Protein AF-A0A3R9DWF0-F1 (afdb_monomer_lite)

Foldseek 3Di:
DQWDKAWDDWDWAAAQFKIKIKTWTDTPNWIKMWIWMQGNDQVPTWTFMWTQDPVRDTHTDDTDRSVVPNVVADGGDRPDPRCVRCVVSSVVRVVSSNVSVVDDPPPDDDDPLVVVVVQVVQCVPQNNPGDDDQDVVNVVVVVVDAADWDWAQDPVSHIDTDRQAHCPFPCNVVSNPDDGPPPSDDPDPVRVVVVVVD

Secondary structure (DSSP, 8-state):
--PPPEEEEEEEEE-SSEEEEEEEEEETTEEEEEEEEEESSGGG-EEEEEEE-TTS-EEEEEE--GGGTGGGSPPP-TT--HHHHHHHHHHHHHHHHHHHHHS--------HHHHHHHHHHHHHHH-TT------HHHHHHHHHSSSPPEEEE-TTS-EEEESSS-TT-HHHHTTTSS---S--PPPPHHHHHHHTT-

Sequence (198 aa):
MNASMTERDEATGATTTSYHHTRVVEFAGRTLRARVERDYYLNQSFAVAEVLSDQMTWTSLAADASSNWWHDTPRPSADVHAATALGPLTERLLSRAAEILAAPPTTQTISPHVHGAISALLATTYGFDGEKCIDPDDVVWAYRHGGALHILEHPDGSVTFTKAHRDDCPFIATTGEHDCDNECVFPHPADVSQKAKQ

Organism: NCBI:txid2267691

pLDDT: mean 87.5, std 12.26, range [38.28, 98.5]

Structure (mmCIF, N/CA/C/O backbone):
data_AF-A0A3R9DWF0-F1
#
_entry.id   AF-A0A3R9DWF0-F1
#
loop_
_atom_site.group_PDB
_atom_site.id
_atom_site.type_symbol
_atom_site.label_atom_id
_atom_site.label_alt_id
_atom_site.label_comp_id
_atom_site.label_asym_id
_atom_site.label_entity_id
_atom_site.label_seq_id
_atom_site.pdbx_PDB_ins_code
_atom_site.Cartn_x
_atom_site.Cartn_y
_atom_site.Cartn_z
_atom_site.occupancy
_atom_site.B_iso_or_equiv
_atom_site.auth_seq_id
_atom_site.auth_comp_id
_atom_site.auth_asym_id
_atom_site.auth_atom_id
_atom_site.pdbx_PDB_model_num
ATOM 1 N N . MET A 1 1 ? -20.357 -0.107 -19.063 1.00 43.03 1 MET A N 1
ATOM 2 C CA . MET A 1 1 ? -19.373 -0.221 -20.159 1.00 43.03 1 MET A CA 1
ATOM 3 C C . MET A 1 1 ? -18.065 -0.625 -19.513 1.00 43.03 1 MET A C 1
ATOM 5 O O . MET A 1 1 ? -17.615 0.112 -18.647 1.00 43.03 1 MET A O 1
ATOM 9 N N . ASN A 1 2 ? -17.505 -1.789 -19.843 1.00 54.00 2 ASN A N 1
ATOM 10 C CA . ASN A 1 2 ? -16.165 -2.133 -19.366 1.00 54.00 2 ASN A CA 1
ATOM 11 C C . ASN A 1 2 ? -15.188 -1.222 -20.109 1.00 54.00 2 ASN A C 1
ATOM 13 O O . ASN A 1 2 ? -15.112 -1.289 -21.335 1.00 54.00 2 ASN A O 1
ATOM 17 N N . ALA A 1 3 ? -14.534 -0.309 -19.394 1.00 69.62 3 ALA A N 1
ATOM 18 C CA . ALA A 1 3 ? -13.526 0.547 -19.997 1.00 69.62 3 ALA A CA 1
ATOM 19 C C . ALA A 1 3 ? -12.345 -0.331 -20.434 1.00 69.62 3 ALA A C 1
ATOM 21 O O . ALA A 1 3 ? -11.835 -1.123 -19.646 1.00 69.62 3 ALA A O 1
ATOM 22 N N . SER A 1 4 ? -11.937 -0.225 -21.695 1.00 84.12 4 SER A N 1
ATOM 23 C CA . SER A 1 4 ? -10.715 -0.851 -22.196 1.00 84.12 4 SER A CA 1
ATOM 24 C C . SER A 1 4 ? -9.540 0.100 -21.991 1.00 84.12 4 SER A C 1
ATOM 26 O O . SER A 1 4 ? -9.677 1.302 -22.228 1.00 84.12 4 SER A O 1
ATOM 28 N N . MET A 1 5 ? -8.385 -0.428 -21.590 1.00 92.56 5 MET A N 1
ATOM 29 C CA . MET A 1 5 ? -7.148 0.351 -21.593 1.00 92.56 5 MET A CA 1
ATOM 30 C C . MET A 1 5 ? -6.714 0.648 -23.026 1.00 92.56 5 MET A C 1
ATOM 32 O O . MET A 1 5 ? -6.776 -0.227 -23.888 1.00 92.56 5 MET A O 1
ATOM 36 N N . THR A 1 6 ? -6.274 1.877 -23.274 1.00 94.56 6 THR A N 1
ATOM 37 C CA . THR A 1 6 ? -5.720 2.296 -24.568 1.00 94.56 6 THR A CA 1
ATOM 38 C C . THR A 1 6 ? -4.272 2.719 -24.376 1.00 94.56 6 THR A C 1
ATOM 40 O O . THR A 1 6 ? -4.013 3.625 -23.586 1.00 94.56 6 THR A O 1
ATOM 43 N N . GLU A 1 7 ? -3.337 2.082 -25.084 1.00 95.88 7 GLU A N 1
ATOM 44 C CA . GLU A 1 7 ? -1.914 2.434 -25.006 1.00 95.88 7 GLU A CA 1
ATOM 45 C C . GLU A 1 7 ? -1.679 3.871 -25.490 1.00 95.88 7 GLU A C 1
ATOM 47 O O . GLU A 1 7 ? -2.235 4.297 -26.507 1.00 95.88 7 GLU A O 1
ATOM 52 N N . ARG A 1 8 ? -0.853 4.618 -24.755 1.00 95.81 8 ARG A N 1
ATOM 53 C CA . ARG A 1 8 ? -0.444 5.985 -25.095 1.00 95.81 8 ARG A CA 1
ATOM 54 C C . ARG A 1 8 ? 1.045 6.095 -25.352 1.00 95.81 8 ARG A C 1
ATOM 56 O O . ARG A 1 8 ? 1.426 6.797 -26.285 1.00 95.81 8 ARG A O 1
ATOM 63 N N . ASP A 1 9 ? 1.851 5.431 -24.537 1.00 96.62 9 ASP A N 1
ATOM 64 C CA . ASP A 1 9 ? 3.304 5.462 -24.642 1.00 96.62 9 ASP A CA 1
ATOM 65 C C . ASP A 1 9 ? 3.915 4.206 -24.017 1.00 96.62 9 ASP A C 1
ATOM 67 O O . ASP A 1 9 ? 3.403 3.689 -23.026 1.00 96.62 9 ASP A O 1
ATOM 71 N N . GLU A 1 10 ? 5.033 3.756 -24.573 1.00 97.25 10 GLU A N 1
ATOM 72 C CA . GLU A 1 10 ? 5.801 2.622 -24.070 1.00 97.25 10 GLU A CA 1
ATOM 73 C C . GLU A 1 10 ? 7.288 2.962 -24.154 1.00 97.25 10 GLU A C 1
ATOM 75 O O . GLU A 1 10 ? 7.803 3.355 -25.203 1.00 97.25 10 GLU A O 1
ATOM 80 N N . ALA A 1 11 ? 7.992 2.794 -23.038 1.00 97.50 11 ALA A N 1
ATOM 81 C CA . ALA A 1 11 ? 9.412 3.073 -22.938 1.00 97.50 11 ALA A CA 1
ATOM 82 C C . ALA A 1 11 ? 10.149 1.910 -22.276 1.00 97.50 11 ALA A C 1
ATOM 84 O O . ALA A 1 11 ? 9.757 1.396 -21.226 1.00 97.50 11 ALA A O 1
ATOM 85 N N . THR A 1 12 ? 11.272 1.532 -22.876 1.00 97.44 12 THR A N 1
ATOM 86 C CA . THR A 1 12 ? 12.172 0.503 -22.355 1.00 97.44 12 THR A CA 1
ATOM 87 C C . THR A 1 12 ? 13.605 0.989 -22.365 1.00 97.44 12 THR A C 1
ATOM 89 O O . THR A 1 12 ? 14.015 1.696 -23.286 1.00 97.44 12 THR A O 1
ATOM 92 N N . GLY A 1 13 ? 14.403 0.503 -21.423 1.00 95.94 13 GLY A N 1
ATOM 93 C CA . GLY A 1 13 ? 15.847 0.677 -21.453 1.00 95.94 13 GLY A CA 1
ATOM 94 C C . GLY A 1 13 ? 16.547 -0.458 -20.732 1.00 95.94 13 GLY A C 1
ATOM 95 O O . GLY A 1 13 ? 16.010 -1.018 -19.780 1.00 95.94 13 GLY A O 1
ATOM 96 N N . ALA A 1 14 ? 17.748 -0.794 -21.189 1.00 97.19 14 ALA A N 1
ATOM 97 C CA . ALA A 1 14 ? 18.596 -1.798 -20.570 1.00 97.19 14 ALA A CA 1
ATOM 98 C C . ALA A 1 14 ? 20.039 -1.298 -20.511 1.00 97.19 14 ALA A C 1
ATOM 100 O O . ALA A 1 14 ? 20.548 -0.667 -21.437 1.00 97.19 14 ALA A O 1
ATOM 101 N N . THR A 1 15 ? 20.688 -1.584 -19.395 1.00 95.69 15 THR A N 1
ATOM 102 C CA . THR A 1 15 ? 22.101 -1.343 -19.132 1.00 95.69 15 THR A CA 1
ATOM 103 C C . THR A 1 15 ? 22.717 -2.626 -18.580 1.00 95.69 15 THR A C 1
ATOM 105 O O . THR A 1 15 ? 22.049 -3.645 -18.396 1.00 95.69 15 THR A O 1
ATOM 108 N N . THR A 1 16 ? 24.013 -2.602 -18.289 1.00 95.44 16 THR A N 1
ATOM 109 C CA . THR A 1 16 ? 24.683 -3.731 -17.636 1.00 95.44 16 THR A CA 1
ATOM 110 C C . THR A 1 16 ? 24.253 -3.930 -16.181 1.00 95.44 16 THR A C 1
ATOM 112 O O . THR A 1 16 ? 24.487 -5.005 -15.636 1.00 95.44 16 THR A O 1
ATOM 115 N N . THR A 1 17 ? 23.635 -2.929 -15.546 1.00 96.38 17 THR A N 1
ATOM 116 C CA . THR A 1 17 ? 23.287 -2.955 -14.115 1.00 96.38 17 THR A CA 1
ATOM 117 C C . THR A 1 17 ? 21.791 -2.911 -13.848 1.00 96.38 17 THR A C 1
ATOM 119 O O . THR A 1 17 ? 21.363 -3.392 -12.805 1.00 96.38 17 THR A O 1
ATOM 122 N N . SER A 1 18 ? 20.989 -2.412 -14.785 1.00 97.25 18 SER A N 1
ATOM 123 C CA . SER A 1 18 ? 19.536 -2.351 -14.643 1.00 97.25 18 SER A CA 1
ATOM 124 C C . SER A 1 18 ? 18.814 -2.405 -15.982 1.00 97.25 18 SER A C 1
ATOM 126 O O . SER A 1 18 ? 19.396 -2.147 -17.034 1.00 97.25 18 SER A O 1
ATOM 128 N N . TYR A 1 19 ? 17.525 -2.716 -15.950 1.00 98.44 19 TYR A N 1
ATOM 129 C CA . TYR A 1 19 ? 16.630 -2.501 -17.077 1.00 98.44 19 TYR A CA 1
ATOM 130 C C . TYR A 1 19 ? 15.240 -2.117 -16.581 1.00 98.44 19 TYR A C 1
ATOM 132 O O . TYR A 1 19 ? 14.829 -2.495 -15.483 1.00 98.44 19 TYR A O 1
ATOM 140 N N . HIS A 1 20 ? 14.520 -1.347 -17.387 1.00 98.25 20 HIS A N 1
ATOM 141 C CA . HIS A 1 20 ? 13.209 -0.833 -17.033 1.00 98.25 20 HIS A CA 1
ATOM 142 C C . HIS A 1 20 ? 12.219 -0.979 -18.178 1.00 98.25 20 HIS A C 1
ATOM 144 O O . HIS A 1 20 ? 12.579 -1.001 -19.358 1.00 98.25 20 HIS A O 1
ATOM 150 N N . HIS A 1 21 ? 10.953 -1.036 -17.796 1.00 98.50 21 HIS A N 1
ATOM 151 C CA . HIS A 1 21 ? 9.819 -1.027 -18.696 1.00 98.50 21 HIS A CA 1
ATOM 152 C C . HIS A 1 21 ? 8.747 -0.115 -18.108 1.00 98.50 21 HIS A C 1
ATOM 154 O O . HIS A 1 21 ? 8.352 -0.259 -16.948 1.00 98.50 21 HIS A O 1
ATOM 160 N N . THR A 1 22 ? 8.319 0.855 -18.905 1.00 98.44 22 THR A N 1
ATOM 161 C CA . THR A 1 22 ? 7.267 1.804 -18.565 1.00 98.44 22 THR A CA 1
ATOM 162 C C . THR A 1 22 ? 6.189 1.742 -19.629 1.00 98.44 22 THR A C 1
ATOM 164 O O . THR A 1 22 ? 6.496 1.855 -20.810 1.00 98.44 22 THR A O 1
ATOM 167 N N . ARG A 1 23 ? 4.934 1.612 -19.204 1.00 98.19 23 ARG A N 1
ATOM 168 C CA . ARG A 1 23 ? 3.764 1.734 -20.078 1.00 98.19 23 ARG A CA 1
ATOM 169 C C . ARG A 1 23 ? 2.840 2.804 -19.548 1.00 98.19 23 ARG A C 1
ATOM 171 O O . ARG A 1 23 ? 2.586 2.855 -18.343 1.00 98.19 23 ARG A O 1
ATOM 178 N N . VAL A 1 24 ? 2.344 3.644 -20.444 1.00 98.00 24 VAL A N 1
ATOM 179 C CA . VAL A 1 24 ? 1.360 4.684 -20.166 1.00 98.00 24 VAL A CA 1
ATOM 180 C C . VAL A 1 24 ? 0.106 4.343 -20.945 1.00 98.00 24 VAL A C 1
ATOM 182 O O . VAL A 1 24 ? 0.133 4.220 -22.168 1.00 98.00 24 VAL A O 1
ATOM 185 N N . VAL A 1 25 ? -1.009 4.222 -20.237 1.00 97.50 25 VAL A N 1
ATOM 186 C CA . VAL A 1 25 ? -2.303 3.882 -20.826 1.00 97.50 25 VAL A CA 1
ATOM 187 C C . VAL A 1 25 ? -3.361 4.869 -20.367 1.00 97.50 25 VAL A C 1
ATOM 189 O O . VAL A 1 25 ? -3.266 5.461 -19.295 1.00 97.50 25 VAL A O 1
ATOM 192 N N . GLU A 1 26 ? -4.409 5.023 -21.158 1.00 96.44 26 GLU A N 1
ATOM 193 C CA . GLU A 1 26 ? -5.637 5.657 -20.702 1.00 96.44 26 GLU A CA 1
ATOM 194 C C . GLU A 1 26 ? -6.670 4.616 -20.293 1.00 96.44 26 GLU A C 1
ATOM 196 O O . GLU A 1 26 ? -6.894 3.628 -20.995 1.00 96.44 26 GLU A O 1
ATOM 201 N N . PHE A 1 27 ? -7.337 4.877 -19.173 1.00 93.69 27 PHE A N 1
ATOM 202 C CA . PHE A 1 27 ? -8.414 4.058 -18.639 1.00 93.69 27 PHE A CA 1
ATOM 203 C C . PHE A 1 27 ? -9.495 4.950 -18.025 1.00 93.69 27 PHE A C 1
ATOM 205 O O . PHE A 1 27 ? -9.217 5.754 -17.139 1.00 93.69 27 PHE A O 1
ATOM 212 N N . ALA A 1 28 ? -10.739 4.814 -18.496 1.00 89.38 28 ALA A N 1
ATOM 213 C CA . ALA A 1 28 ? -11.898 5.559 -17.985 1.00 89.38 28 ALA A CA 1
ATOM 214 C C . ALA A 1 28 ? -11.679 7.091 -17.883 1.00 89.38 28 ALA A C 1
ATOM 216 O O . ALA A 1 28 ? -12.129 7.732 -16.935 1.00 89.38 28 ALA A O 1
ATOM 217 N N . GLY A 1 29 ? -10.969 7.677 -18.857 1.00 89.62 29 GLY A N 1
ATOM 218 C CA . GLY A 1 29 ? -10.647 9.110 -18.890 1.00 89.62 29 GLY A CA 1
ATOM 219 C C . GLY A 1 29 ? -9.503 9.541 -17.964 1.00 89.62 29 GLY A C 1
ATOM 220 O O . GLY A 1 29 ? -9.257 10.735 -17.838 1.00 89.62 29 GLY A O 1
ATOM 221 N N . ARG A 1 30 ? -8.805 8.595 -17.323 1.00 92.31 30 ARG A N 1
ATOM 222 C CA . ARG A 1 30 ? -7.619 8.834 -16.490 1.00 92.31 30 ARG A CA 1
ATOM 223 C C . ARG A 1 30 ? -6.375 8.278 -17.171 1.00 92.31 30 ARG A C 1
ATOM 225 O O . ARG A 1 30 ? -6.442 7.244 -17.835 1.00 92.31 30 ARG A O 1
ATOM 232 N N . THR A 1 31 ? -5.238 8.928 -16.952 1.00 96.56 31 THR A N 1
ATOM 233 C CA . THR A 1 31 ? -3.940 8.438 -17.425 1.00 96.56 31 THR A CA 1
ATOM 234 C C . THR A 1 31 ? -3.284 7.608 -16.333 1.00 96.56 31 THR A C 1
ATOM 236 O O . THR A 1 31 ? -3.064 8.087 -15.222 1.00 96.56 31 THR A O 1
ATOM 239 N N . LEU A 1 32 ? -2.968 6.364 -16.663 1.00 96.69 32 LEU A N 1
ATOM 240 C CA . LEU A 1 32 ? -2.225 5.432 -15.831 1.00 96.69 32 LEU A CA 1
ATOM 241 C C . LEU A 1 32 ? -0.812 5.269 -16.373 1.00 96.69 32 LEU A C 1
ATOM 243 O O . LEU A 1 32 ? -0.596 5.292 -17.583 1.00 96.69 32 LEU A O 1
ATOM 247 N N . ARG A 1 33 ? 0.143 5.033 -15.479 1.00 98.25 33 ARG A N 1
ATOM 248 C CA . ARG A 1 33 ? 1.499 4.636 -15.837 1.00 98.25 33 ARG A CA 1
ATOM 249 C C . ARG A 1 33 ? 1.957 3.504 -14.940 1.00 98.25 33 ARG A C 1
ATOM 251 O O . ARG A 1 33 ? 1.976 3.664 -13.727 1.00 98.25 33 ARG A O 1
ATOM 258 N N . ALA A 1 34 ? 2.391 2.397 -15.524 1.00 98.19 34 ALA A N 1
ATOM 259 C CA . ALA A 1 34 ? 3.138 1.378 -14.804 1.00 98.19 34 ALA A CA 1
ATOM 260 C C . ALA A 1 34 ? 4.627 1.552 -15.087 1.00 98.19 34 ALA A C 1
ATOM 262 O O . ALA A 1 34 ? 5.030 1.652 -16.243 1.00 98.19 34 ALA A O 1
ATOM 263 N N . ARG A 1 35 ? 5.436 1.587 -14.029 1.00 98.25 35 ARG A N 1
ATOM 264 C CA . ARG A 1 35 ? 6.894 1.640 -14.080 1.00 98.25 35 ARG A CA 1
ATOM 265 C C . ARG A 1 35 ? 7.459 0.448 -13.337 1.00 98.25 35 ARG A C 1
ATOM 267 O O . ARG A 1 35 ? 7.160 0.237 -12.162 1.00 98.25 35 ARG A O 1
ATOM 274 N N . VAL A 1 36 ? 8.326 -0.281 -14.014 1.00 98.38 36 VAL A N 1
ATOM 275 C CA . VAL A 1 36 ? 9.061 -1.390 -13.426 1.00 98.38 36 VAL A CA 1
ATOM 276 C C . VAL A 1 36 ? 10.532 -1.184 -13.723 1.00 98.38 36 VAL A C 1
ATOM 278 O O . VAL A 1 36 ? 10.907 -1.019 -14.883 1.00 98.38 36 VAL A O 1
ATOM 281 N N . GLU A 1 37 ? 11.355 -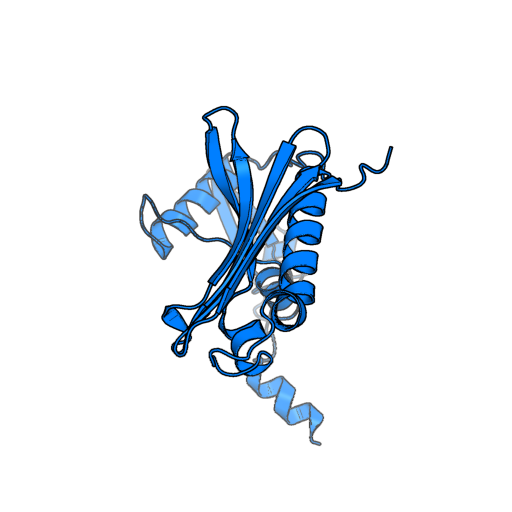1.209 -12.684 1.00 98.31 37 GLU A N 1
ATOM 282 C CA . GLU A 1 37 ? 12.807 -1.166 -12.792 1.00 98.31 37 GLU A CA 1
ATOM 283 C C . GLU A 1 37 ? 13.406 -2.353 -12.058 1.00 98.31 37 GLU A C 1
ATOM 285 O O . GLU A 1 37 ? 13.208 -2.529 -10.854 1.00 98.31 37 GLU A O 1
ATOM 290 N N . ARG A 1 38 ? 14.158 -3.159 -12.803 1.00 97.88 38 ARG A N 1
ATOM 291 C CA . ARG A 1 38 ? 14.955 -4.256 -12.282 1.00 97.88 38 ARG A CA 1
ATOM 292 C C . ARG A 1 38 ? 16.407 -3.806 -12.247 1.00 97.88 38 ARG A C 1
ATOM 294 O O . ARG A 1 38 ? 17.093 -3.826 -13.266 1.00 97.88 38 ARG A O 1
ATOM 301 N N . ASP A 1 39 ? 16.890 -3.499 -11.053 1.00 97.94 39 ASP A N 1
ATOM 302 C CA . ASP A 1 39 ? 18.297 -3.204 -10.779 1.00 97.94 39 ASP A CA 1
ATOM 303 C C . ASP A 1 39 ? 19.041 -4.431 -10.231 1.00 97.94 39 ASP A C 1
ATOM 305 O O . ASP A 1 39 ? 18.424 -5.362 -9.704 1.00 97.94 39 ASP A O 1
ATOM 309 N N . TYR A 1 40 ? 20.373 -4.466 -10.359 1.00 95.50 40 TYR A N 1
ATOM 310 C CA . TYR A 1 40 ? 21.260 -5.466 -9.755 1.00 95.50 40 TYR A CA 1
ATOM 311 C C . TYR A 1 40 ? 20.990 -5.707 -8.266 1.00 95.50 40 TYR A C 1
ATOM 313 O O . TYR A 1 40 ? 21.186 -6.826 -7.794 1.00 95.50 40 TYR A O 1
ATOM 321 N N . TYR A 1 41 ? 20.514 -4.701 -7.537 1.00 94.94 41 TYR A N 1
ATOM 322 C CA . TYR A 1 41 ? 20.153 -4.820 -6.135 1.00 94.94 41 TYR A CA 1
ATOM 323 C C . TYR A 1 41 ? 18.638 -4.796 -5.930 1.00 94.94 41 TYR A C 1
ATOM 325 O O . TYR A 1 41 ? 17.909 -3.966 -6.477 1.00 94.94 41 TYR A O 1
ATOM 333 N N . LEU A 1 42 ? 18.162 -5.704 -5.075 1.00 90.50 42 LEU A N 1
ATOM 334 C CA . LEU A 1 42 ? 16.742 -5.842 -4.748 1.00 90.50 42 LEU A CA 1
ATOM 335 C C . LEU A 1 42 ? 16.136 -4.530 -4.225 1.00 90.50 42 LEU A C 1
ATOM 337 O O . LEU A 1 42 ? 15.033 -4.166 -4.614 1.00 90.50 42 LEU A O 1
ATOM 341 N N . ASN A 1 43 ? 16.872 -3.810 -3.375 1.00 92.25 43 ASN A N 1
ATOM 342 C CA . ASN A 1 43 ? 16.432 -2.559 -2.750 1.00 92.25 43 ASN A CA 1
ATOM 343 C C . ASN A 1 43 ? 16.448 -1.342 -3.693 1.00 92.25 43 ASN A C 1
ATOM 345 O O . ASN A 1 43 ? 15.950 -0.289 -3.311 1.00 92.25 43 ASN A O 1
ATOM 349 N N . GLN A 1 44 ? 17.029 -1.472 -4.887 1.00 95.69 44 GLN A N 1
ATOM 350 C CA . GLN A 1 44 ? 17.002 -0.450 -5.940 1.00 95.69 44 GLN A CA 1
ATOM 351 C C . GLN A 1 44 ? 15.953 -0.765 -7.012 1.00 95.69 44 GLN A C 1
ATOM 353 O O . GLN A 1 44 ? 15.642 0.076 -7.847 1.00 95.69 44 GLN A O 1
ATOM 358 N N . SER A 1 45 ? 15.384 -1.971 -6.974 1.00 95.94 45 SER A N 1
ATOM 359 C CA . SER A 1 45 ? 14.318 -2.379 -7.880 1.00 95.94 45 SER A CA 1
ATOM 360 C C . SER A 1 45 ? 12.965 -1.923 -7.349 1.00 95.94 45 SER A C 1
ATOM 362 O O . SER A 1 45 ? 12.741 -1.937 -6.137 1.00 95.94 45 SER A O 1
ATOM 364 N N . PHE A 1 46 ? 12.042 -1.580 -8.242 1.00 97.56 46 PHE A N 1
ATOM 365 C CA . PHE A 1 46 ? 10.671 -1.225 -7.878 1.00 97.56 46 PHE A CA 1
ATOM 366 C C . PHE A 1 46 ? 9.689 -1.598 -8.989 1.00 97.56 46 PHE A C 1
ATOM 368 O O . PHE A 1 46 ? 10.049 -1.684 -10.163 1.00 97.56 46 PHE A O 1
ATOM 375 N N . ALA A 1 47 ? 8.431 -1.796 -8.612 1.00 96.81 47 ALA A N 1
ATOM 376 C CA . ALA A 1 47 ? 7.337 -2.063 -9.531 1.00 96.81 47 ALA A CA 1
ATOM 377 C C . ALA A 1 47 ? 6.088 -1.341 -9.017 1.00 96.81 47 ALA A C 1
ATOM 379 O O . ALA A 1 47 ? 5.590 -1.655 -7.937 1.00 96.81 47 ALA A O 1
ATOM 380 N N . VAL A 1 48 ? 5.620 -0.338 -9.759 1.00 97.00 48 VAL A N 1
ATOM 381 C CA . VAL A 1 48 ? 4.532 0.551 -9.334 1.00 97.00 48 VAL A CA 1
ATOM 382 C C . VAL A 1 48 ? 3.620 0.896 -10.508 1.00 97.00 48 VAL A C 1
ATOM 384 O O . VAL A 1 48 ? 4.094 1.125 -11.619 1.00 97.00 48 VAL A O 1
ATOM 387 N N . ALA A 1 49 ? 2.314 0.945 -10.268 1.00 96.44 49 ALA A N 1
ATOM 388 C CA . ALA A 1 49 ? 1.345 1.612 -11.122 1.00 96.44 49 ALA A CA 1
ATOM 389 C C . ALA A 1 49 ? 0.838 2.880 -10.443 1.00 96.44 49 ALA A C 1
ATOM 391 O O . ALA A 1 49 ? 0.474 2.884 -9.268 1.00 96.44 49 ALA A O 1
ATOM 392 N N . GLU A 1 50 ? 0.791 3.950 -11.219 1.00 96.69 50 GLU A N 1
ATOM 393 C CA . GLU A 1 50 ? 0.460 5.295 -10.785 1.00 96.69 50 GLU A CA 1
ATOM 394 C C . GLU A 1 50 ? -0.662 5.858 -11.658 1.00 96.69 50 GLU A C 1
ATOM 396 O O . GLU A 1 50 ? -0.782 5.516 -12.836 1.00 96.69 50 GLU A O 1
ATOM 401 N N . VAL A 1 51 ? -1.455 6.766 -11.098 1.00 95.12 51 VAL A N 1
ATOM 402 C CA . VAL A 1 51 ? -2.426 7.579 -11.836 1.00 95.12 51 VAL A CA 1
ATOM 403 C C . VAL A 1 51 ? -1.970 9.027 -11.871 1.00 95.12 51 VAL A C 1
ATOM 405 O O . VAL A 1 51 ? -1.436 9.537 -10.887 1.00 95.12 51 VAL A O 1
ATOM 408 N N . LEU A 1 52 ? -2.172 9.689 -13.006 1.00 94.75 52 LEU A N 1
ATOM 409 C CA . LEU A 1 52 ? -1.971 11.125 -13.119 1.00 94.75 52 LEU A CA 1
ATOM 410 C C . LEU A 1 52 ? -3.159 11.845 -12.472 1.00 94.75 52 LEU A C 1
ATOM 412 O O . LEU A 1 52 ? -4.299 11.681 -12.907 1.00 94.75 52 LEU A O 1
ATOM 416 N N . SER A 1 53 ? -2.885 12.611 -11.423 1.00 86.12 53 SER A N 1
ATOM 417 C CA . SER A 1 53 ? -3.869 13.436 -10.726 1.00 86.12 53 SER A CA 1
ATOM 418 C C . SER A 1 53 ? -4.240 14.686 -11.532 1.00 86.12 53 SER A C 1
ATOM 420 O O . SER A 1 53 ? -3.513 15.104 -12.439 1.00 86.12 53 SER A O 1
ATOM 422 N N . ASP A 1 54 ? -5.327 15.353 -11.138 1.00 82.62 54 ASP A N 1
ATOM 423 C CA . ASP A 1 54 ? -5.729 16.647 -11.709 1.00 82.62 54 ASP A CA 1
ATOM 424 C C . ASP A 1 54 ? -4.677 17.747 -11.465 1.00 82.62 54 ASP A C 1
ATOM 426 O O . ASP A 1 54 ? -4.624 18.746 -12.181 1.00 82.62 54 ASP A O 1
ATOM 430 N N . GLN A 1 55 ? -3.805 17.558 -10.469 1.00 87.12 55 GLN A N 1
ATOM 431 C CA . GLN A 1 55 ? -2.673 18.435 -10.171 1.00 87.12 55 GLN A CA 1
ATOM 432 C C . GLN A 1 55 ? -1.426 18.101 -11.006 1.00 87.12 55 GLN A C 1
ATOM 434 O O . GLN A 1 55 ? -0.358 18.654 -10.746 1.00 87.12 55 GLN A O 1
ATOM 439 N N . MET A 1 56 ? -1.540 17.215 -12.003 1.00 90.19 56 MET A N 1
ATOM 440 C CA . MET A 1 56 ? -0.435 16.755 -12.852 1.00 90.19 56 MET A CA 1
ATOM 441 C C . MET A 1 56 ? 0.689 16.068 -12.063 1.00 90.19 56 MET A C 1
ATOM 443 O O . MET A 1 56 ? 1.863 16.139 -12.431 1.00 90.19 56 MET A O 1
ATOM 447 N N . THR A 1 57 ? 0.334 15.380 -10.976 1.00 89.81 57 THR A N 1
ATOM 448 C CA . THR A 1 57 ? 1.261 14.570 -10.178 1.00 89.81 57 THR A CA 1
ATOM 449 C C . THR A 1 57 ? 0.934 13.091 -10.320 1.00 89.81 57 THR A C 1
ATOM 451 O O . THR A 1 57 ? -0.228 12.702 -10.395 1.00 89.81 57 THR A O 1
ATOM 454 N N . TRP A 1 58 ? 1.963 12.250 -10.368 1.00 90.19 58 TRP A N 1
ATOM 455 C CA . TRP A 1 58 ? 1.779 10.801 -10.362 1.00 90.19 58 TRP A CA 1
ATOM 456 C C . TRP A 1 58 ? 1.545 10.331 -8.929 1.00 90.19 58 TRP A C 1
ATOM 458 O O . TRP A 1 58 ? 2.357 10.600 -8.045 1.00 90.19 58 TRP A O 1
ATOM 468 N N . THR A 1 59 ? 0.422 9.661 -8.694 1.00 89.75 59 THR A N 1
ATOM 469 C CA . THR A 1 59 ? 0.057 9.091 -7.394 1.00 89.75 59 THR A CA 1
ATOM 470 C C . THR A 1 59 ? 0.060 7.575 -7.495 1.00 89.75 59 THR A C 1
ATOM 472 O O . THR A 1 59 ? -0.602 7.019 -8.371 1.00 89.75 59 THR A O 1
ATOM 475 N N . SER A 1 60 ? 0.795 6.908 -6.604 1.00 89.62 60 SER A N 1
ATOM 476 C CA . SER A 1 60 ? 0.837 5.444 -6.535 1.00 89.62 60 SER A CA 1
ATOM 477 C C . SER A 1 60 ? -0.557 4.873 -6.263 1.00 89.62 60 SER A C 1
ATOM 479 O O . SER A 1 60 ? -1.244 5.321 -5.347 1.00 89.62 60 SER A O 1
ATOM 481 N N . LEU A 1 61 ? -0.975 3.897 -7.068 1.00 89.12 61 LEU A N 1
ATOM 482 C CA . LEU A 1 61 ? -2.225 3.151 -6.892 1.00 89.12 61 LEU A CA 1
ATOM 483 C C . LEU A 1 61 ? -1.983 1.702 -6.484 1.00 89.12 61 LEU A C 1
ATOM 485 O O . LEU A 1 61 ? -2.743 1.145 -5.699 1.00 89.12 61 LEU A O 1
ATOM 489 N N . ALA A 1 62 ? -0.954 1.078 -7.048 1.00 91.44 62 ALA A N 1
ATOM 490 C CA . ALA A 1 62 ? -0.608 -0.307 -6.778 1.00 91.44 62 ALA A CA 1
ATOM 491 C C . ALA A 1 62 ? 0.904 -0.485 -6.891 1.00 91.44 62 ALA A C 1
ATOM 493 O O . ALA A 1 62 ? 1.548 0.157 -7.718 1.00 91.44 62 ALA A O 1
ATOM 494 N N . ALA A 1 63 ? 1.466 -1.379 -6.088 1.00 91.38 63 ALA A N 1
ATOM 495 C CA . ALA A 1 63 ? 2.871 -1.744 -6.159 1.00 91.38 63 ALA A CA 1
ATOM 496 C C . ALA A 1 63 ? 3.031 -3.235 -5.866 1.00 91.38 63 ALA A C 1
ATOM 498 O O . ALA A 1 63 ? 2.301 -3.781 -5.042 1.00 91.38 63 ALA A O 1
ATOM 499 N N . ASP A 1 64 ? 4.009 -3.857 -6.519 1.00 90.25 64 ASP A N 1
ATOM 500 C CA . ASP A 1 64 ? 4.449 -5.219 -6.219 1.00 90.25 64 ASP A CA 1
ATOM 501 C C . ASP A 1 64 ? 5.810 -5.126 -5.523 1.00 90.25 64 ASP A C 1
ATOM 503 O O . ASP A 1 64 ? 6.763 -4.552 -6.064 1.00 90.25 64 ASP A O 1
ATOM 507 N N . ALA A 1 65 ? 5.920 -5.712 -4.329 1.00 90.81 65 ALA A N 1
ATOM 508 C CA . ALA A 1 65 ? 7.185 -5.763 -3.609 1.00 90.81 65 ALA A CA 1
ATOM 509 C C . ALA A 1 65 ? 8.257 -6.461 -4.460 1.00 90.81 65 ALA A C 1
ATOM 511 O O . ALA A 1 65 ? 8.021 -7.535 -5.016 1.00 90.81 65 ALA A O 1
ATOM 512 N N . SER A 1 66 ? 9.457 -5.880 -4.531 1.00 91.06 66 SER A N 1
ATOM 513 C CA . SER A 1 66 ? 10.549 -6.392 -5.373 1.00 91.06 66 SER A CA 1
ATOM 514 C C . SER A 1 66 ? 10.904 -7.849 -5.064 1.00 91.06 66 SER A C 1
ATOM 516 O O . SER A 1 66 ? 11.224 -8.612 -5.972 1.00 91.06 66 SER A O 1
ATOM 518 N N . SER A 1 67 ? 10.766 -8.284 -3.807 1.00 88.25 67 SER A N 1
ATOM 519 C CA . SER A 1 67 ? 10.967 -9.681 -3.392 1.00 88.25 67 SER A CA 1
ATOM 520 C C . SER A 1 67 ? 10.089 -10.686 -4.140 1.00 88.25 67 SER A C 1
ATOM 522 O O . SER A 1 67 ? 10.487 -11.840 -4.272 1.00 88.25 67 SER A O 1
ATOM 524 N N . ASN A 1 68 ? 8.928 -10.257 -4.641 1.00 90.06 68 ASN A N 1
ATOM 525 C CA . ASN A 1 68 ? 7.927 -11.136 -5.244 1.00 90.06 68 ASN A CA 1
ATOM 526 C C . ASN A 1 68 ? 8.222 -11.469 -6.711 1.00 90.06 68 ASN A C 1
ATOM 528 O O . ASN A 1 68 ? 7.592 -12.363 -7.261 1.00 90.06 68 ASN A O 1
ATOM 532 N N . TRP A 1 69 ? 9.128 -10.739 -7.369 1.00 94.38 69 TRP A N 1
ATOM 533 C CA . TRP A 1 69 ? 9.363 -10.889 -8.812 1.00 94.38 69 TRP A CA 1
ATOM 534 C C . TRP A 1 69 ? 10.835 -10.772 -9.224 1.00 94.38 69 TRP A C 1
ATOM 536 O O . TRP A 1 69 ? 11.215 -11.211 -10.309 1.00 94.38 69 TRP A O 1
ATOM 546 N N . TRP A 1 70 ? 11.701 -10.206 -8.382 1.00 95.19 70 TRP A N 1
ATOM 547 C CA . TRP A 1 70 ? 13.098 -9.948 -8.736 1.00 95.19 70 TRP A CA 1
ATOM 548 C C . TRP A 1 70 ? 13.888 -11.225 -9.058 1.00 95.19 70 TRP A C 1
ATOM 550 O O . TRP A 1 70 ? 14.742 -11.213 -9.944 1.00 95.19 70 TRP A O 1
ATOM 560 N N . HIS A 1 71 ? 13.588 -12.336 -8.376 1.00 93.19 71 HIS A N 1
ATOM 561 C CA . HIS A 1 71 ? 14.227 -13.637 -8.618 1.00 93.19 71 HIS A CA 1
ATOM 562 C C . HIS A 1 71 ? 13.735 -14.335 -9.892 1.00 93.19 71 HIS A C 1
ATOM 564 O O . HIS A 1 71 ? 14.480 -15.128 -10.468 1.00 93.19 71 HIS A O 1
ATOM 570 N N . ASP A 1 72 ? 12.527 -14.001 -10.346 1.00 93.56 72 ASP A N 1
ATOM 571 C CA . ASP A 1 72 ? 11.882 -14.603 -11.517 1.00 93.56 72 ASP A CA 1
ATOM 572 C C . ASP A 1 72 ? 12.180 -13.836 -12.810 1.00 93.56 72 ASP A C 1
ATOM 574 O O . ASP A 1 72 ? 11.772 -14.239 -13.900 1.00 93.56 72 ASP A O 1
ATOM 578 N N . THR A 1 73 ? 12.907 -12.724 -12.703 1.00 95.44 73 THR A N 1
ATOM 579 C CA . THR A 1 73 ? 13.302 -11.902 -13.843 1.00 95.44 73 THR A CA 1
ATOM 580 C C . THR A 1 73 ? 14.799 -12.054 -14.142 1.00 95.44 73 THR A C 1
ATOM 582 O O . THR A 1 73 ? 15.602 -12.270 -13.226 1.00 95.44 73 THR A O 1
ATOM 585 N N . PRO A 1 74 ? 15.213 -11.975 -15.423 1.00 96.62 74 PRO A N 1
ATOM 586 C CA . PRO A 1 74 ? 16.616 -12.101 -15.801 1.00 96.62 74 PRO A CA 1
ATOM 587 C C . PRO A 1 74 ? 17.540 -11.147 -15.037 1.00 96.62 74 PRO A C 1
ATOM 589 O O . PRO A 1 74 ? 17.170 -10.043 -14.637 1.00 96.62 74 PRO A O 1
ATOM 592 N N . ARG A 1 75 ? 18.800 -11.552 -14.868 1.00 95.62 75 ARG A N 1
ATOM 593 C CA . ARG A 1 75 ? 19.822 -10.614 -14.394 1.00 95.62 75 ARG A CA 1
ATOM 594 C C . ARG A 1 75 ? 20.067 -9.528 -15.459 1.00 95.62 75 ARG A C 1
ATOM 596 O O . ARG A 1 75 ? 20.060 -9.858 -16.645 1.00 95.62 75 ARG A O 1
ATOM 603 N N . PRO A 1 76 ? 20.320 -8.271 -15.056 1.00 96.38 76 PRO A N 1
ATOM 604 C CA . PRO A 1 76 ? 20.637 -7.177 -15.945 1.00 96.38 76 PRO A CA 1
ATOM 605 C C . PRO A 1 76 ? 21.809 -7.523 -16.840 1.00 96.38 76 PRO A C 1
ATOM 607 O O . PRO A 1 76 ? 22.841 -8.027 -16.396 1.00 96.38 76 PRO A O 1
ATOM 610 N N . SER A 1 77 ? 21.614 -7.245 -18.116 1.00 94.00 77 SER A N 1
ATOM 611 C CA . SER A 1 77 ? 22.658 -7.170 -19.118 1.00 94.00 77 SER A CA 1
ATOM 612 C C . SER A 1 77 ? 22.150 -6.268 -20.238 1.00 94.00 77 SER A C 1
ATOM 614 O O . SER A 1 77 ? 20.940 -6.076 -20.385 1.00 94.00 77 SER A O 1
ATOM 616 N N . ALA A 1 78 ? 23.071 -5.729 -21.036 1.00 92.44 78 ALA A N 1
ATOM 617 C CA . ALA A 1 78 ? 22.719 -4.850 -22.149 1.00 92.44 78 ALA A CA 1
ATOM 618 C C . ALA A 1 78 ? 21.834 -5.541 -23.207 1.00 92.44 78 ALA A C 1
ATOM 620 O O . ALA A 1 78 ? 21.128 -4.860 -23.943 1.00 92.44 78 ALA A O 1
ATOM 621 N N . ASP A 1 79 ? 21.837 -6.877 -23.242 1.00 93.88 79 ASP A N 1
ATOM 622 C CA . ASP A 1 79 ? 21.098 -7.684 -24.215 1.00 93.88 79 ASP A CA 1
ATOM 623 C C . ASP A 1 79 ? 19.689 -8.086 -23.731 1.00 93.88 79 ASP A C 1
ATOM 625 O O . ASP A 1 79 ? 18.948 -8.754 -24.454 1.00 93.88 79 ASP A O 1
ATOM 629 N N . VAL A 1 80 ? 19.287 -7.712 -22.508 1.00 96.38 80 VAL A N 1
ATOM 630 C CA . VAL A 1 80 ? 17.945 -8.032 -21.996 1.00 96.38 80 VAL A CA 1
ATOM 631 C C . VAL A 1 80 ? 16.878 -7.258 -22.767 1.00 96.38 80 VAL A C 1
ATOM 633 O O . VAL A 1 80 ? 16.855 -6.028 -22.791 1.00 96.38 80 VAL A O 1
ATOM 636 N N . HIS A 1 81 ? 15.900 -7.984 -23.306 1.00 96.56 81 HIS A N 1
ATOM 637 C CA . HIS A 1 81 ? 14.675 -7.397 -23.841 1.00 96.56 81 HIS A CA 1
ATOM 638 C C . HIS A 1 81 ? 13.716 -7.027 -22.701 1.00 96.56 81 HIS A C 1
ATOM 640 O O . HIS A 1 81 ? 12.898 -7.841 -22.270 1.00 96.56 81 HIS A O 1
ATOM 646 N N . ALA A 1 82 ? 13.829 -5.792 -22.204 1.00 96.25 82 ALA A N 1
ATOM 647 C CA . ALA A 1 82 ? 13.106 -5.318 -21.023 1.00 96.25 82 ALA A CA 1
ATOM 648 C C . ALA A 1 82 ? 11.574 -5.451 -21.134 1.00 96.25 82 ALA A C 1
ATOM 650 O O . ALA A 1 82 ? 10.952 -5.926 -20.186 1.00 96.25 82 ALA A O 1
ATOM 651 N N . ALA A 1 83 ? 10.977 -5.115 -22.285 1.00 95.88 83 ALA A N 1
ATOM 652 C CA . ALA A 1 83 ? 9.538 -5.293 -22.522 1.00 95.88 83 ALA A CA 1
ATOM 653 C C . ALA A 1 83 ? 9.103 -6.760 -22.389 1.00 95.88 83 ALA A C 1
ATOM 655 O O . ALA A 1 83 ? 8.117 -7.056 -21.725 1.00 95.88 83 ALA A O 1
ATOM 656 N N . THR A 1 84 ? 9.866 -7.707 -22.942 1.00 96.69 84 THR A N 1
ATOM 657 C CA . THR A 1 84 ? 9.556 -9.140 -22.814 1.00 96.69 84 THR A CA 1
ATOM 658 C C . THR A 1 84 ? 9.715 -9.625 -21.374 1.00 96.69 84 THR A C 1
ATOM 660 O O . THR A 1 84 ? 8.895 -10.396 -20.884 1.00 96.69 84 THR A O 1
ATOM 663 N N . ALA A 1 85 ? 10.767 -9.174 -20.687 1.00 96.69 85 ALA A N 1
ATOM 664 C CA . ALA A 1 85 ? 11.080 -9.611 -19.331 1.00 96.69 85 ALA A CA 1
ATOM 665 C C . ALA A 1 85 ? 10.120 -9.039 -18.272 1.00 96.69 85 ALA A C 1
ATOM 667 O O . ALA A 1 85 ? 9.772 -9.741 -17.326 1.00 96.69 85 ALA A O 1
ATOM 668 N N . LEU A 1 86 ? 9.708 -7.774 -18.409 1.00 97.94 86 LEU A N 1
ATOM 669 C CA . LEU A 1 86 ? 8.883 -7.061 -17.422 1.00 97.94 86 LEU A CA 1
ATOM 670 C C . LEU A 1 86 ? 7.429 -6.886 -17.862 1.00 97.94 86 LEU A C 1
ATOM 672 O O . LEU A 1 86 ? 6.590 -6.552 -17.031 1.00 97.94 86 LEU A O 1
ATOM 676 N N . GLY A 1 87 ? 7.106 -7.136 -19.131 1.00 96.81 87 GLY A N 1
ATOM 677 C CA . GLY A 1 87 ? 5.770 -6.972 -19.706 1.00 96.81 87 GLY A CA 1
ATOM 678 C C . GLY A 1 87 ? 4.653 -7.614 -18.884 1.00 96.81 87 GLY A C 1
ATOM 679 O O . GLY A 1 87 ? 3.694 -6.912 -18.562 1.00 96.81 87 GLY A O 1
ATOM 680 N N . PRO A 1 88 ? 4.777 -8.888 -18.455 1.00 96.19 88 PRO A N 1
ATOM 681 C CA . PRO A 1 88 ? 3.772 -9.515 -17.599 1.00 96.19 88 PRO A CA 1
ATOM 682 C C . PRO A 1 88 ? 3.553 -8.779 -16.270 1.00 96.19 88 PRO A C 1
ATOM 684 O O . PRO A 1 88 ? 2.418 -8.647 -15.824 1.00 96.19 88 PRO A O 1
ATOM 687 N N . LEU A 1 89 ? 4.618 -8.273 -15.641 1.00 96.38 89 LEU A N 1
ATOM 688 C CA . LEU A 1 89 ? 4.528 -7.526 -14.384 1.00 96.38 89 LEU A CA 1
ATOM 689 C C . LEU A 1 89 ? 3.884 -6.149 -14.603 1.00 96.38 89 LEU A C 1
ATOM 691 O O . LEU A 1 89 ? 3.000 -5.754 -13.847 1.00 96.38 89 LEU A O 1
ATOM 695 N N . THR A 1 90 ? 4.259 -5.454 -15.677 1.00 97.06 90 THR A N 1
ATOM 696 C CA . THR A 1 90 ? 3.643 -4.182 -16.076 1.00 97.06 90 THR A CA 1
ATOM 697 C C . THR A 1 90 ? 2.146 -4.346 -16.370 1.00 97.06 90 THR A C 1
ATOM 699 O O . THR A 1 90 ? 1.348 -3.537 -15.908 1.00 97.06 90 THR A O 1
ATOM 702 N N . GLU A 1 91 ? 1.744 -5.410 -17.071 1.00 95.62 91 GLU A N 1
ATOM 703 C CA . GLU A 1 91 ? 0.335 -5.711 -17.366 1.00 95.62 91 GLU A CA 1
ATOM 704 C C . GLU A 1 91 ? -0.476 -5.995 -16.095 1.00 95.62 91 GLU A C 1
ATOM 706 O O . GLU A 1 91 ? -1.576 -5.464 -15.935 1.00 95.62 91 GLU A O 1
ATOM 711 N N . ARG A 1 92 ? 0.074 -6.780 -15.156 1.00 95.25 92 ARG A N 1
ATOM 712 C CA . ARG A 1 92 ? -0.577 -7.031 -13.859 1.00 95.25 92 ARG A CA 1
ATOM 713 C C . ARG A 1 92 ? -0.784 -5.743 -13.070 1.00 95.25 92 ARG A C 1
ATOM 715 O O . ARG A 1 92 ? -1.868 -5.532 -12.536 1.00 95.25 92 ARG A O 1
ATOM 722 N N . LEU A 1 93 ? 0.229 -4.877 -13.021 1.00 95.88 93 LEU A N 1
ATOM 723 C CA . LEU A 1 93 ? 0.149 -3.593 -12.326 1.00 95.88 93 LEU A CA 1
ATOM 724 C C . LEU A 1 93 ? -0.915 -2.675 -12.940 1.00 95.88 93 LEU A C 1
ATOM 726 O O . LEU A 1 93 ? -1.718 -2.097 -12.209 1.00 95.88 93 LEU A O 1
ATOM 730 N N . LEU A 1 94 ? -0.960 -2.571 -14.272 1.00 95.94 94 LEU A N 1
ATOM 731 C CA . LEU A 1 94 ? -1.987 -1.795 -14.970 1.00 95.94 94 LEU A CA 1
ATOM 732 C C . LEU A 1 94 ? -3.384 -2.370 -14.727 1.00 95.94 94 LEU A C 1
ATOM 734 O O . LEU A 1 94 ? -4.294 -1.620 -14.376 1.00 95.94 94 LEU A O 1
ATOM 738 N N . SER A 1 95 ? -3.545 -3.691 -14.849 1.00 92.56 95 SER A N 1
ATOM 739 C CA . SER A 1 95 ? -4.802 -4.395 -14.559 1.00 92.56 95 SER A CA 1
ATOM 740 C C . SER A 1 95 ? -5.284 -4.098 -13.143 1.00 92.56 95 SER A C 1
ATOM 742 O O . SER A 1 95 ? -6.426 -3.684 -12.951 1.00 92.56 95 SER A O 1
ATOM 744 N N . ARG A 1 96 ? -4.386 -4.194 -12.157 1.00 93.06 96 ARG A N 1
ATOM 745 C CA . ARG A 1 96 ? -4.702 -3.896 -10.761 1.00 93.06 96 ARG A CA 1
ATOM 746 C C . ARG A 1 96 ? -5.097 -2.435 -10.554 1.00 93.06 96 ARG A C 1
ATOM 748 O O . ARG A 1 96 ? -6.067 -2.159 -9.853 1.00 93.06 96 ARG A O 1
ATOM 755 N N . ALA A 1 97 ? -4.389 -1.498 -11.178 1.00 92.00 97 ALA A N 1
ATOM 756 C CA . ALA A 1 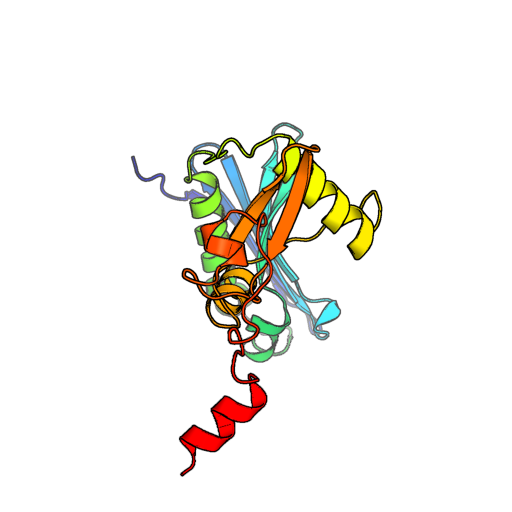97 ? -4.741 -0.083 -11.110 1.00 92.00 97 ALA A CA 1
ATOM 757 C C . ALA A 1 97 ? -6.125 0.195 -11.723 1.00 92.00 97 ALA A C 1
ATOM 759 O O . ALA A 1 97 ? -6.908 0.947 -11.144 1.00 92.00 97 ALA A O 1
ATOM 760 N N . ALA A 1 98 ? -6.470 -0.442 -12.845 1.00 90.56 98 ALA A N 1
ATOM 761 C CA . ALA A 1 98 ? -7.808 -0.331 -13.422 1.00 90.56 98 ALA A CA 1
ATOM 762 C C . ALA A 1 98 ? -8.897 -0.927 -12.529 1.00 90.56 98 ALA A C 1
ATOM 764 O O . ALA A 1 98 ? -9.958 -0.322 -12.416 1.00 90.56 98 ALA A O 1
ATOM 765 N N . GLU A 1 99 ? -8.652 -2.062 -11.870 1.00 90.06 99 GLU A N 1
ATOM 766 C CA . GLU A 1 99 ? -9.592 -2.623 -10.889 1.00 90.06 99 GLU A CA 1
ATOM 767 C C . GLU A 1 99 ? -9.874 -1.632 -9.754 1.00 90.06 99 GLU A C 1
ATOM 769 O O . GLU A 1 99 ? -11.036 -1.391 -9.425 1.00 90.06 99 GLU A O 1
ATOM 774 N N . ILE A 1 100 ? -8.825 -1.012 -9.201 1.00 86.12 100 ILE A N 1
ATOM 775 C CA . ILE A 1 100 ? -8.945 -0.002 -8.139 1.00 86.12 100 ILE A CA 1
ATOM 776 C C . ILE A 1 100 ? -9.752 1.207 -8.628 1.00 86.12 100 ILE A C 1
ATOM 778 O O . ILE A 1 100 ? -10.617 1.704 -7.913 1.00 86.12 100 ILE A O 1
ATOM 782 N N . LEU A 1 101 ? -9.498 1.672 -9.853 1.00 87.00 101 LEU A N 1
ATOM 783 C CA . LEU A 1 101 ? -10.190 2.825 -10.435 1.00 87.00 101 LEU A CA 1
ATOM 784 C C . LEU A 1 101 ? -11.634 2.538 -10.867 1.00 87.00 101 LEU A C 1
ATOM 786 O O . LEU A 1 101 ? -12.455 3.455 -10.891 1.00 87.00 101 LEU A O 1
ATOM 790 N N . ALA A 1 102 ? -11.933 1.300 -11.257 1.00 85.44 102 ALA A N 1
ATOM 791 C CA . ALA A 1 102 ? -13.267 0.870 -11.663 1.00 85.44 102 ALA A CA 1
ATOM 792 C C . ALA A 1 102 ? -14.174 0.578 -10.465 1.00 85.44 102 ALA A C 1
ATOM 794 O O . ALA A 1 102 ? -15.399 0.633 -10.602 1.00 85.44 102 ALA A O 1
ATOM 795 N N . ALA A 1 103 ? -13.590 0.262 -9.307 1.00 77.50 103 ALA A N 1
ATOM 796 C CA . ALA A 1 103 ? -14.344 0.070 -8.086 1.00 77.50 103 ALA A CA 1
ATOM 797 C C . ALA A 1 103 ? -15.009 1.401 -7.688 1.00 77.50 103 ALA A C 1
ATOM 799 O O . ALA A 1 103 ? -14.314 2.403 -7.490 1.00 77.50 103 ALA A O 1
ATOM 800 N N . PRO A 1 104 ? -16.350 1.457 -7.562 1.00 68.75 104 PRO A N 1
ATOM 801 C CA . PRO A 1 104 ? -16.975 2.606 -6.929 1.00 68.75 104 PRO A CA 1
ATOM 802 C C . PRO A 1 104 ? -16.378 2.745 -5.523 1.00 68.75 104 PRO A C 1
ATOM 804 O O . PRO A 1 104 ? -16.138 1.717 -4.884 1.00 68.75 104 PRO A O 1
ATOM 807 N N . PRO A 1 105 ? -16.133 3.970 -5.025 1.00 61.62 105 PRO A N 1
ATOM 808 C CA . PRO A 1 105 ? -15.661 4.148 -3.664 1.00 61.62 105 PRO A CA 1
ATOM 809 C C . PRO A 1 105 ? -16.676 3.508 -2.718 1.00 61.62 105 PRO A C 1
ATOM 811 O O . PRO A 1 105 ? -17.758 4.040 -2.473 1.00 61.62 105 PRO A O 1
ATOM 814 N N . THR A 1 106 ? -16.336 2.332 -2.199 1.00 55.94 106 THR A N 1
ATOM 815 C CA . THR A 1 106 ? -17.073 1.684 -1.124 1.00 55.94 106 THR A CA 1
ATOM 816 C C . THR A 1 106 ? -16.582 2.288 0.172 1.00 55.94 106 THR A C 1
ATOM 818 O O . THR A 1 106 ? -15.942 1.625 0.986 1.00 55.94 106 THR A O 1
ATOM 821 N N . THR A 1 107 ? -16.841 3.579 0.354 1.00 56.34 107 THR A N 1
ATOM 822 C CA . THR A 1 107 ? -16.682 4.194 1.662 1.00 56.34 107 THR A CA 1
ATOM 823 C C . THR A 1 107 ? -17.823 3.659 2.514 1.00 56.34 107 THR A C 1
ATOM 825 O O . THR A 1 107 ? -18.909 4.233 2.560 1.00 56.34 107 THR A O 1
ATOM 828 N N . GLN A 1 108 ? -17.614 2.498 3.135 1.00 61.16 108 GLN A N 1
ATOM 829 C CA . GLN A 1 108 ? -18.470 2.094 4.236 1.00 61.16 108 GLN A CA 1
ATOM 830 C C . GLN A 1 108 ? -18.340 3.166 5.313 1.00 61.16 108 GLN A C 1
ATOM 832 O O . GLN A 1 108 ? -17.235 3.577 5.669 1.00 61.16 108 GLN A O 1
ATOM 837 N N . THR A 1 109 ? -19.472 3.669 5.793 1.00 71.38 109 THR A N 1
ATOM 838 C CA . THR A 1 109 ? -19.478 4.578 6.933 1.00 71.38 109 THR A CA 1
ATOM 839 C C . THR A 1 109 ? -19.001 3.794 8.149 1.00 71.38 109 THR A C 1
ATOM 841 O O . THR A 1 109 ? -19.715 2.937 8.660 1.00 71.38 109 THR A O 1
ATOM 844 N N . ILE A 1 110 ? -17.772 4.063 8.578 1.00 81.56 110 ILE A N 1
ATOM 845 C CA . ILE A 1 110 ? -17.221 3.557 9.833 1.00 81.56 110 ILE A CA 1
ATOM 846 C C . ILE A 1 110 ? -17.756 4.455 10.954 1.00 81.56 110 ILE A C 1
ATOM 848 O O . ILE A 1 110 ? -17.867 5.671 10.765 1.00 81.56 110 ILE A O 1
ATOM 852 N N . SER A 1 111 ? -18.110 3.882 12.108 1.00 87.62 111 SER A N 1
ATOM 853 C CA . SER A 1 111 ? -18.541 4.692 13.250 1.00 87.62 111 SER A CA 1
ATOM 854 C C . SER A 1 111 ? -17.422 5.664 13.677 1.00 87.62 111 SER A C 1
ATOM 856 O O . SER A 1 111 ? -16.234 5.352 13.522 1.00 87.62 111 SER A O 1
ATOM 858 N N . PRO A 1 112 ? -17.750 6.838 14.245 1.00 88.62 112 PRO A N 1
ATOM 859 C CA . PRO A 1 112 ? -16.735 7.767 14.737 1.00 88.62 112 PRO A CA 1
ATOM 860 C C . PRO A 1 112 ? -15.804 7.157 15.795 1.00 88.62 112 PRO A C 1
ATOM 862 O O . PRO A 1 112 ? -14.617 7.486 15.807 1.00 88.62 112 PRO A O 1
ATOM 865 N N . HIS A 1 113 ? -16.305 6.256 16.650 1.00 89.88 113 HIS A N 1
ATOM 866 C CA . HIS A 1 113 ? -15.481 5.606 17.672 1.00 89.88 113 HIS A CA 1
ATOM 867 C C . HIS A 1 113 ? -14.493 4.624 17.044 1.00 89.88 113 HIS A C 1
ATOM 869 O O . HIS A 1 113 ? -13.307 4.666 17.363 1.00 89.88 113 HIS A O 1
ATOM 875 N N . VAL A 1 114 ? -14.940 3.798 16.091 1.00 92.31 114 VAL A N 1
ATOM 876 C CA . VAL A 1 114 ? -14.052 2.869 15.377 1.00 92.31 114 VAL A CA 1
ATOM 877 C C . VAL A 1 114 ? -13.011 3.640 14.566 1.00 92.31 114 VAL A C 1
ATOM 879 O O . VAL A 1 114 ? -11.834 3.290 14.602 1.00 92.31 114 VAL A O 1
ATOM 882 N N . HIS A 1 115 ? -13.400 4.734 13.903 1.00 91.38 115 HIS A N 1
ATOM 883 C CA . HIS A 1 115 ? -12.456 5.605 13.200 1.00 91.38 115 HIS A CA 1
ATOM 884 C C . HIS A 1 115 ? -11.400 6.197 14.152 1.00 91.38 115 HIS A C 1
ATOM 886 O O . HIS A 1 115 ? -10.202 6.135 13.869 1.00 91.38 115 HIS A O 1
ATOM 892 N N . GLY A 1 116 ? -11.824 6.725 15.305 1.00 92.56 116 GLY A N 1
ATOM 893 C CA . GLY A 1 116 ? -10.915 7.239 16.333 1.00 92.56 116 GLY A CA 1
ATOM 894 C C . GLY A 1 116 ? -9.965 6.167 16.872 1.00 92.56 116 GLY A C 1
ATOM 895 O O . GLY A 1 116 ? -8.771 6.418 17.028 1.00 92.56 116 GLY A O 1
ATOM 896 N N . ALA A 1 117 ? -10.463 4.950 17.087 1.00 94.56 117 ALA A N 1
ATOM 897 C CA . ALA A 1 117 ? -9.662 3.846 17.593 1.00 94.56 117 ALA A CA 1
ATOM 898 C C . ALA A 1 117 ? -8.642 3.332 16.556 1.00 94.56 117 ALA A C 1
ATOM 900 O O . ALA A 1 117 ? -7.492 3.078 16.912 1.00 94.56 117 ALA A O 1
ATOM 901 N N . ILE A 1 118 ? -9.003 3.269 15.267 1.00 93.06 118 ILE A N 1
ATOM 902 C CA . ILE A 1 118 ? -8.055 2.977 14.174 1.00 93.06 118 ILE A CA 1
ATOM 903 C C . ILE A 1 118 ? -6.962 4.054 14.110 1.00 93.06 118 ILE A C 1
ATOM 905 O O . ILE A 1 118 ? -5.780 3.724 14.015 1.00 93.06 118 ILE A O 1
ATOM 909 N N . SER A 1 119 ? -7.333 5.334 14.228 1.00 91.69 119 SER A N 1
ATOM 910 C CA . SER A 1 119 ? -6.365 6.437 14.269 1.00 91.69 119 SER A CA 1
ATOM 911 C C . SER A 1 119 ? -5.404 6.314 15.456 1.00 91.69 119 SER A C 1
ATOM 913 O O . SER A 1 119 ? -4.208 6.550 15.292 1.00 91.69 119 SER A O 1
ATOM 915 N N . ALA A 1 120 ? -5.894 5.915 16.633 1.00 92.94 120 ALA A N 1
ATOM 916 C CA . ALA A 1 120 ? -5.059 5.686 17.810 1.00 92.94 120 ALA A CA 1
ATOM 917 C C . ALA A 1 120 ? -4.112 4.484 17.627 1.00 92.94 120 ALA A C 1
ATOM 919 O O . ALA A 1 120 ? -2.940 4.568 17.998 1.00 92.94 120 ALA A O 1
ATOM 920 N N . LEU A 1 121 ? -4.573 3.387 17.015 1.00 93.75 121 LEU A N 1
ATOM 921 C CA . LEU A 1 121 ? -3.734 2.221 16.702 1.00 93.75 121 LEU A CA 1
ATOM 922 C C . LEU A 1 121 ? -2.609 2.569 15.720 1.00 93.75 121 LEU A C 1
ATOM 924 O O . LEU A 1 121 ? -1.458 2.186 15.938 1.00 93.75 121 LEU A O 1
ATOM 928 N N . LEU A 1 122 ? -2.920 3.336 14.673 1.00 93.88 122 LEU A N 1
ATOM 929 C CA . LEU A 1 122 ? -1.920 3.816 13.722 1.00 93.88 122 LEU A CA 1
ATOM 930 C C . LEU A 1 122 ? -0.896 4.721 14.422 1.00 93.88 122 LEU A C 1
ATOM 932 O O . LEU A 1 122 ? 0.303 4.484 14.301 1.00 93.88 122 LEU A O 1
ATOM 936 N N . ALA A 1 123 ? -1.365 5.669 15.241 1.00 92.50 123 ALA A N 1
ATOM 937 C CA . ALA A 1 123 ? -0.509 6.591 15.983 1.00 92.50 123 ALA A CA 1
ATOM 938 C C . ALA A 1 123 ? 0.436 5.887 16.969 1.00 92.50 123 ALA A C 1
ATOM 940 O O . ALA A 1 123 ? 1.606 6.245 17.094 1.00 92.50 123 ALA A O 1
ATOM 941 N N . THR A 1 124 ? -0.071 4.875 17.673 1.00 92.81 124 THR A N 1
ATOM 942 C CA . THR A 1 124 ? 0.694 4.103 18.665 1.00 92.81 124 THR A CA 1
ATOM 943 C C . THR A 1 124 ? 1.690 3.138 18.033 1.00 92.81 124 THR A C 1
ATOM 945 O O . THR A 1 124 ? 2.758 2.921 18.600 1.00 92.81 124 THR A O 1
ATOM 948 N N . THR A 1 125 ? 1.367 2.580 16.864 1.00 94.06 125 THR A N 1
ATOM 949 C CA . THR A 1 125 ? 2.216 1.588 16.186 1.00 94.06 125 THR A CA 1
ATOM 950 C C . THR A 1 125 ? 3.243 2.239 15.258 1.00 94.06 125 THR A C 1
ATOM 952 O O . THR A 1 125 ? 4.380 1.778 15.185 1.00 94.06 125 THR A O 1
ATOM 955 N N . TYR A 1 126 ? 2.859 3.309 14.556 1.00 90.75 126 TYR A N 1
ATOM 956 C CA . TYR A 1 126 ? 3.644 3.916 13.475 1.00 90.75 126 TYR A CA 1
ATOM 957 C C . TYR A 1 126 ? 3.940 5.412 13.674 1.00 90.75 126 TYR A C 1
ATOM 959 O O . TYR A 1 126 ? 4.618 6.001 12.838 1.00 90.75 126 TYR A O 1
ATOM 967 N N . GLY A 1 127 ? 3.495 6.020 14.778 1.00 89.00 127 GLY A N 1
ATOM 968 C CA . GLY A 1 127 ? 3.670 7.451 15.052 1.00 89.00 127 GLY A CA 1
ATOM 969 C C . GLY A 1 127 ? 2.486 8.300 14.584 1.00 89.00 127 GLY A C 1
ATOM 970 O O . GLY A 1 127 ? 1.641 7.846 13.818 1.00 89.00 127 GLY A O 1
ATOM 971 N N . PHE A 1 128 ? 2.402 9.544 15.069 1.00 89.81 128 PHE A N 1
ATOM 972 C CA . PHE A 1 128 ? 1.241 10.423 14.849 1.00 89.81 128 PHE A CA 1
ATOM 973 C C . PHE A 1 128 ? 0.979 10.760 13.367 1.00 89.81 128 PHE A C 1
ATOM 975 O O . PHE A 1 128 ? -0.136 11.145 13.027 1.00 89.81 128 PHE A O 1
ATOM 982 N N . ASP A 1 129 ? 1.993 10.618 12.513 1.00 87.75 129 ASP A N 1
ATOM 983 C CA . ASP A 1 129 ? 1.978 10.787 11.057 1.00 87.75 129 ASP A CA 1
ATOM 984 C C . ASP A 1 129 ? 2.230 9.465 10.303 1.00 87.75 129 ASP A C 1
ATOM 986 O O . ASP A 1 129 ? 2.539 9.471 9.113 1.00 87.75 129 ASP A O 1
ATOM 990 N N . GLY A 1 130 ? 2.111 8.327 10.992 1.00 81.75 130 GLY A N 1
ATOM 991 C CA . GLY A 1 130 ? 2.425 7.015 10.447 1.00 81.75 130 GLY A CA 1
ATOM 992 C C . GLY A 1 130 ? 1.539 6.629 9.263 1.00 81.75 130 GLY A C 1
ATOM 993 O O . GLY A 1 130 ? 0.318 6.749 9.316 1.00 81.75 130 GLY A O 1
ATOM 994 N N . GLU A 1 131 ? 2.155 6.093 8.211 1.00 85.31 131 GLU A N 1
ATOM 995 C CA . GLU A 1 131 ? 1.474 5.542 7.040 1.00 85.31 131 GLU A CA 1
ATOM 996 C C . GLU A 1 131 ? 1.730 4.032 6.952 1.00 85.31 131 GLU A C 1
ATOM 998 O O . GLU A 1 131 ? 2.872 3.572 7.044 1.00 85.31 131 GLU A O 1
ATOM 1003 N N . LYS A 1 132 ? 0.668 3.241 6.753 1.00 87.06 132 LYS A N 1
ATOM 1004 C CA . LYS A 1 132 ? 0.774 1.798 6.515 1.00 87.06 132 LYS A CA 1
ATOM 1005 C C . LYS A 1 132 ? -0.247 1.349 5.477 1.00 87.06 132 LYS A C 1
ATOM 1007 O O . LYS A 1 132 ? -1.450 1.378 5.716 1.00 87.06 132 LYS A O 1
ATOM 1012 N N . CYS A 1 133 ? 0.256 0.861 4.348 1.00 84.62 133 CYS A N 1
ATOM 1013 C CA . CYS A 1 133 ? -0.537 0.071 3.417 1.00 84.62 133 CYS A CA 1
ATOM 1014 C C . CYS A 1 133 ? -0.641 -1.376 3.935 1.00 84.62 133 CYS A C 1
ATOM 1016 O O . CYS A 1 133 ? 0.378 -1.976 4.301 1.00 84.62 133 CYS A O 1
ATOM 1018 N N . ILE A 1 134 ? -1.869 -1.897 3.986 1.00 86.19 134 ILE A N 1
ATOM 1019 C CA . ILE A 1 134 ? -2.189 -3.305 4.253 1.00 86.19 134 ILE A CA 1
ATOM 1020 C C . ILE A 1 134 ? -2.651 -3.892 2.923 1.00 86.19 134 ILE A C 1
ATOM 1022 O O . ILE A 1 134 ? -3.687 -3.479 2.395 1.00 86.19 134 ILE A O 1
ATOM 1026 N N . ASP A 1 135 ? -1.866 -4.803 2.361 1.00 83.69 135 ASP A N 1
ATOM 1027 C CA . ASP A 1 135 ? -2.166 -5.376 1.051 1.00 83.69 135 ASP A CA 1
ATOM 1028 C C . ASP A 1 135 ? -3.152 -6.566 1.149 1.00 83.69 135 ASP A C 1
ATOM 1030 O O . ASP A 1 135 ? -3.471 -7.041 2.244 1.00 83.69 135 ASP A O 1
ATOM 1034 N N . PRO A 1 136 ? -3.715 -7.049 0.024 1.00 83.19 136 PRO A N 1
ATOM 1035 C CA . PRO A 1 136 ? -4.648 -8.173 0.055 1.00 83.19 136 PRO A CA 1
ATOM 1036 C C . PRO A 1 136 ? -4.070 -9.468 0.645 1.00 83.19 136 PRO A C 1
ATOM 1038 O O . PRO A 1 136 ? -4.831 -10.239 1.232 1.00 83.19 136 PRO A O 1
ATOM 1041 N N . ASP A 1 137 ? -2.765 -9.716 0.521 1.00 80.75 137 ASP A N 1
ATOM 1042 C CA . ASP A 1 137 ? -2.128 -10.911 1.076 1.00 80.75 137 ASP A CA 1
ATOM 1043 C C . ASP A 1 137 ? -2.016 -10.804 2.601 1.00 80.75 137 ASP A C 1
ATOM 1045 O O . ASP A 1 137 ? -2.317 -11.781 3.294 1.00 80.75 137 ASP A O 1
ATOM 1049 N N . ASP A 1 138 ? -1.712 -9.615 3.136 1.00 85.62 138 ASP A N 1
ATOM 1050 C CA . ASP A 1 138 ? -1.789 -9.317 4.574 1.00 85.62 138 ASP A CA 1
ATOM 1051 C C . ASP A 1 138 ? -3.202 -9.610 5.119 1.00 85.62 138 ASP A C 1
ATOM 1053 O O . ASP A 1 138 ? -3.367 -10.257 6.160 1.00 85.62 138 ASP A O 1
ATOM 1057 N N . VAL A 1 139 ? -4.242 -9.176 4.394 1.00 86.19 139 VAL A N 1
ATOM 1058 C CA . VAL A 1 139 ? -5.652 -9.397 4.765 1.00 86.19 139 VAL A CA 1
ATOM 1059 C C . VAL A 1 139 ? -6.003 -10.887 4.752 1.00 86.19 139 VAL A C 1
ATOM 1061 O O . VAL A 1 139 ? -6.595 -11.401 5.706 1.00 86.19 139 VAL A O 1
ATOM 1064 N N . VAL A 1 140 ? -5.625 -11.610 3.696 1.00 86.44 140 VAL A N 1
ATOM 1065 C CA . VAL A 1 140 ? -5.864 -13.058 3.586 1.00 86.44 140 VAL A CA 1
ATOM 1066 C C . VAL A 1 140 ? -5.118 -13.817 4.678 1.00 86.44 140 VAL A C 1
ATOM 1068 O O . VAL A 1 140 ? -5.686 -1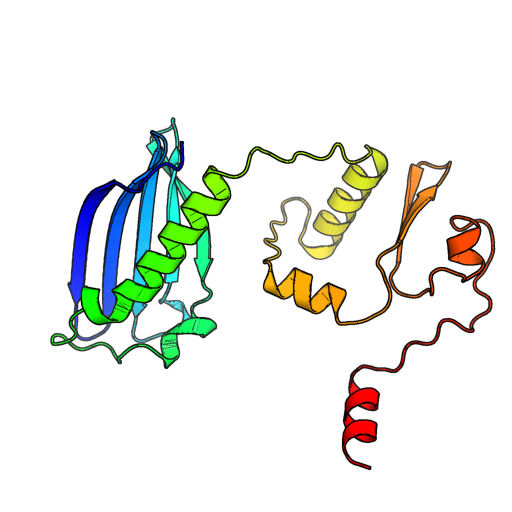4.729 5.289 1.00 86.44 140 VAL A O 1
ATOM 1071 N N . TRP A 1 141 ? -3.864 -13.452 4.951 1.00 86.38 141 TRP A N 1
ATOM 1072 C CA . TRP A 1 141 ? -3.089 -14.039 6.035 1.00 86.38 141 TRP A CA 1
ATOM 1073 C C . TRP A 1 141 ? -3.790 -13.814 7.374 1.00 86.38 141 TRP A C 1
ATOM 1075 O O . TRP A 1 141 ? -3.999 -14.778 8.113 1.00 86.38 141 TRP A O 1
ATOM 1085 N N . ALA A 1 142 ? -4.242 -12.588 7.650 1.00 86.56 142 ALA A N 1
ATOM 1086 C CA . ALA A 1 142 ? -4.962 -12.268 8.873 1.00 86.56 142 ALA A CA 1
ATOM 1087 C C . ALA A 1 142 ? -6.250 -13.095 9.011 1.00 86.56 142 ALA A C 1
ATOM 1089 O O . ALA A 1 142 ? -6.513 -13.611 10.094 1.00 86.56 142 ALA A O 1
ATOM 1090 N N . TYR A 1 143 ? -7.034 -13.300 7.951 1.00 83.69 143 TYR A N 1
ATOM 1091 C CA . TYR A 1 143 ? -8.240 -14.137 8.036 1.00 83.69 143 TYR A CA 1
ATOM 1092 C C . TYR A 1 143 ? -7.958 -15.624 8.259 1.00 83.69 143 TYR A C 1
ATOM 1094 O O . TYR A 1 143 ? -8.797 -16.331 8.811 1.00 83.69 143 TYR A O 1
ATOM 1102 N N . ARG A 1 144 ? -6.788 -16.113 7.844 1.00 82.81 144 ARG A N 1
ATOM 1103 C CA . ARG A 1 144 ? -6.401 -17.523 7.999 1.00 82.81 144 ARG A CA 1
ATOM 1104 C C . ARG A 1 144 ? -5.741 -17.839 9.342 1.00 82.81 144 ARG A C 1
ATOM 1106 O O . ARG A 1 144 ? -5.539 -19.015 9.636 1.00 82.81 144 ARG A O 1
ATOM 1113 N N . HIS A 1 145 ? -5.398 -16.827 10.139 1.00 78.88 145 HIS A N 1
ATOM 1114 C CA . HIS A 1 145 ? -4.657 -16.999 11.389 1.00 78.88 145 HIS A CA 1
ATOM 1115 C C . HIS A 1 145 ? -5.361 -16.305 12.568 1.00 78.88 145 HIS A C 1
ATOM 1117 O O . HIS A 1 145 ? -5.579 -15.091 12.549 1.00 78.88 145 HIS A O 1
ATOM 1123 N N . GLY A 1 146 ? -5.665 -17.070 13.623 1.00 76.56 146 GLY A N 1
ATOM 1124 C CA . GLY A 1 146 ? -6.418 -16.620 14.807 1.00 76.56 146 GLY A CA 1
ATOM 1125 C C . GLY A 1 146 ? -7.939 -16.794 14.675 1.00 76.56 146 GLY A C 1
ATOM 1126 O O . GLY A 1 146 ? -8.404 -17.439 13.739 1.00 76.56 146 GLY A O 1
ATOM 1127 N N . GLY A 1 147 ? -8.703 -16.239 15.625 1.00 80.44 147 GLY A N 1
ATOM 1128 C CA . GLY A 1 147 ? -10.168 -16.170 15.559 1.00 80.44 147 GLY A CA 1
ATOM 1129 C C . GLY A 1 147 ? -10.680 -15.073 14.619 1.00 80.44 147 GLY A C 1
ATOM 1130 O O . GLY A 1 147 ? -9.895 -14.313 14.042 1.00 80.44 147 GLY A O 1
ATOM 1131 N N . ALA A 1 148 ? -12.002 -14.972 14.470 1.00 86.50 148 ALA A N 1
ATOM 1132 C CA . ALA A 1 148 ? -12.625 -13.861 13.755 1.00 86.50 148 ALA A CA 1
ATOM 1133 C C . ALA A 1 148 ? -12.311 -12.527 14.457 1.00 86.50 148 ALA A C 1
ATOM 1135 O O . ALA A 1 148 ? -12.162 -12.473 15.676 1.00 86.50 148 ALA A O 1
ATOM 1136 N N . LEU A 1 149 ? -12.171 -11.443 13.686 1.00 91.12 149 LEU A N 1
ATOM 1137 C CA . LEU A 1 149 ? -12.043 -10.110 14.272 1.00 91.12 149 LEU A CA 1
ATOM 1138 C C . LEU A 1 149 ? -13.415 -9.645 14.758 1.00 91.12 149 LEU A C 1
ATOM 1140 O O . LEU A 1 149 ? -14.317 -9.431 13.951 1.00 91.12 149 LEU A O 1
ATOM 1144 N N . HIS A 1 150 ? -13.523 -9.418 16.060 1.00 90.69 150 HIS A N 1
ATOM 1145 C CA . HIS A 1 150 ? -14.649 -8.749 16.689 1.00 90.69 150 HIS A CA 1
ATOM 1146 C C . HIS A 1 150 ? -14.279 -7.302 17.011 1.00 90.69 150 HIS A C 1
ATOM 1148 O O . HIS A 1 150 ? -13.176 -7.023 17.491 1.00 90.69 150 HIS A O 1
ATOM 1154 N N . ILE A 1 151 ? -15.218 -6.395 16.743 1.00 93.25 151 ILE A N 1
ATOM 1155 C CA . ILE A 1 151 ? -15.122 -4.967 17.046 1.00 93.25 151 ILE A CA 1
ATOM 1156 C C . ILE A 1 151 ? -16.292 -4.638 17.967 1.00 93.25 151 ILE A C 1
ATOM 1158 O O . ILE A 1 151 ? -17.444 -4.754 17.554 1.00 93.25 151 ILE A O 1
ATOM 1162 N N . LEU A 1 152 ? -15.992 -4.279 19.212 1.00 90.50 152 LEU A N 1
ATOM 1163 C CA . LEU A 1 152 ? -16.986 -3.972 20.239 1.00 90.50 152 LEU A CA 1
ATOM 1164 C C . LEU A 1 152 ? -16.874 -2.489 20.588 1.00 90.50 152 LEU A C 1
ATOM 1166 O O . LEU A 1 152 ? -15.823 -2.053 21.058 1.00 90.50 152 LEU A O 1
ATOM 1170 N N . GLU A 1 153 ? -17.924 -1.717 20.322 1.00 90.56 153 GLU A N 1
ATOM 1171 C CA . GLU A 1 153 ? -18.022 -0.316 20.742 1.00 90.56 153 GLU A CA 1
ATOM 1172 C C . GLU A 1 153 ? -18.676 -0.245 22.121 1.00 90.56 153 GLU A C 1
ATOM 1174 O O . GLU A 1 153 ? -19.792 -0.729 22.309 1.00 90.56 153 GLU A O 1
ATOM 1179 N N . HIS A 1 154 ? -17.991 0.378 23.074 1.00 87.25 154 HIS A N 1
ATOM 1180 C CA . HIS A 1 154 ? -18.458 0.488 24.451 1.00 87.25 154 HIS A CA 1
ATOM 1181 C C . HIS A 1 154 ? -19.239 1.788 24.684 1.00 87.25 154 HIS A C 1
ATOM 1183 O O . HIS A 1 154 ? -19.004 2.788 23.997 1.00 87.25 154 HIS A O 1
ATOM 1189 N N . PRO A 1 155 ? -20.137 1.833 25.688 1.00 84.94 155 PRO A N 1
ATOM 1190 C CA . PRO A 1 155 ? -20.896 3.041 26.020 1.00 84.94 155 PRO A CA 1
ATOM 1191 C C . PRO A 1 155 ? -20.039 4.260 26.396 1.00 84.94 155 PRO A C 1
ATOM 1193 O O . PRO A 1 155 ? -20.504 5.391 26.274 1.00 84.94 155 PRO A O 1
ATOM 1196 N N . ASP A 1 156 ? -18.802 4.047 26.854 1.00 86.50 156 ASP A N 1
ATOM 1197 C CA . ASP A 1 156 ? -17.847 5.107 27.201 1.00 86.50 156 ASP A CA 1
ATOM 1198 C C . ASP A 1 156 ? -17.058 5.649 25.991 1.00 86.50 156 ASP A C 1
ATOM 1200 O O . ASP A 1 156 ? -16.225 6.543 26.142 1.00 86.50 156 ASP A O 1
ATOM 1204 N N . GLY A 1 157 ? -17.334 5.130 24.789 1.00 86.12 157 GLY A N 1
ATOM 1205 C CA . GLY A 1 157 ? -16.671 5.506 23.542 1.00 86.12 157 GLY A CA 1
ATOM 1206 C C . GLY A 1 157 ? -15.364 4.758 23.275 1.00 86.12 157 GLY A C 1
ATOM 1207 O O . GLY A 1 157 ? -14.747 4.980 22.231 1.00 86.12 157 GLY A O 1
ATOM 1208 N N . SER A 1 158 ? -14.929 3.873 24.177 1.00 88.50 158 SER A N 1
ATOM 1209 C CA . SER A 1 158 ? -13.811 2.974 23.904 1.00 88.50 158 SER A CA 1
ATOM 1210 C C . SER A 1 158 ? -14.211 1.881 22.906 1.00 88.50 158 SER A C 1
ATOM 1212 O O . SER A 1 158 ? -15.389 1.572 22.714 1.00 88.50 158 SER A O 1
ATOM 1214 N N . VAL A 1 159 ? -13.217 1.299 22.233 1.00 94.38 159 VAL A N 1
ATOM 1215 C CA . VAL A 1 159 ? -13.430 0.228 21.253 1.00 94.38 159 VAL A CA 1
ATOM 1216 C C . VAL A 1 159 ? -12.474 -0.917 21.547 1.00 94.38 159 VAL A C 1
ATOM 1218 O O . VAL A 1 159 ? -11.265 -0.709 21.665 1.00 94.38 159 VAL A O 1
ATOM 1221 N N . THR A 1 160 ? -12.998 -2.137 21.634 1.00 91.50 160 THR A N 1
ATOM 1222 C CA . THR A 1 160 ? -12.188 -3.356 21.720 1.00 91.50 160 THR A CA 1
ATOM 1223 C C . THR A 1 160 ? -12.103 -4.027 20.356 1.00 91.50 160 THR A C 1
ATOM 1225 O O . THR A 1 160 ? -13.119 -4.418 19.787 1.00 91.50 160 THR A O 1
ATOM 1228 N N . PHE A 1 161 ? -10.877 -4.216 19.866 1.00 92.69 161 PHE A N 1
ATOM 1229 C CA . PHE A 1 161 ? -10.570 -5.100 18.741 1.00 92.69 161 PHE A CA 1
ATOM 1230 C C . PHE A 1 161 ? -10.021 -6.413 19.292 1.00 92.69 161 PHE A C 1
ATOM 1232 O O . PHE A 1 161 ? -9.022 -6.405 20.011 1.00 92.69 161 PHE A O 1
ATOM 1239 N N . THR A 1 162 ? -10.641 -7.547 18.969 1.00 89.94 162 THR A N 1
ATOM 1240 C CA . THR A 1 162 ? -10.167 -8.845 19.468 1.00 89.94 162 THR A CA 1
ATOM 1241 C C . THR A 1 162 ? -10.345 -9.966 18.457 1.00 89.94 162 THR A C 1
ATOM 1243 O O . THR A 1 162 ? -11.347 -10.043 17.756 1.00 89.94 162 THR A O 1
ATOM 1246 N N . LYS A 1 163 ? -9.343 -10.847 18.402 1.00 89.88 163 LYS A N 1
ATOM 1247 C CA . LYS A 1 163 ? -9.373 -12.146 17.708 1.00 89.88 163 LYS A CA 1
ATOM 1248 C C . LYS A 1 163 ? -9.183 -13.314 18.679 1.00 89.88 163 LYS A C 1
ATOM 1250 O O . LYS A 1 163 ? -8.931 -14.440 18.257 1.00 89.88 163 LYS A O 1
ATOM 1255 N N . ALA A 1 164 ? -9.209 -13.018 19.979 1.00 87.12 164 ALA A N 1
ATOM 1256 C CA . ALA A 1 164 ? -8.872 -13.948 21.050 1.00 87.12 164 ALA A CA 1
ATOM 1257 C C . ALA A 1 164 ? -10.071 -14.767 21.533 1.00 87.12 164 ALA A C 1
ATOM 1259 O O . ALA A 1 164 ? -9.899 -15.638 22.377 1.00 87.12 164 ALA A O 1
ATOM 1260 N N . HIS A 1 165 ? -11.266 -14.515 21.001 1.00 88.44 165 HIS A N 1
ATOM 1261 C CA . HIS A 1 165 ? -12.496 -15.159 21.438 1.00 88.44 165 HIS A CA 1
ATOM 1262 C C . HIS A 1 165 ? -13.209 -15.832 20.266 1.00 88.44 165 HIS A C 1
ATOM 1264 O O . HIS A 1 165 ? -13.093 -15.392 19.124 1.00 88.44 165 HIS A O 1
ATOM 1270 N N . ARG A 1 166 ? -13.917 -16.923 20.569 1.00 86.88 166 ARG A N 1
ATOM 1271 C CA . ARG A 1 166 ? -14.887 -17.567 19.671 1.00 86.88 166 ARG A CA 1
ATOM 1272 C C . ARG A 1 166 ? -16.197 -16.770 19.650 1.00 86.88 166 ARG A C 1
ATOM 1274 O O . ARG A 1 166 ? -16.485 -16.059 20.612 1.00 86.88 166 ARG A O 1
ATOM 1281 N N . ASP A 1 167 ? -16.994 -16.932 18.598 1.00 86.12 167 ASP A N 1
ATOM 1282 C CA . ASP A 1 167 ? -18.246 -16.183 18.400 1.00 86.12 167 ASP A CA 1
ATOM 1283 C C . ASP A 1 167 ? -19.249 -16.352 19.559 1.00 86.12 167 ASP A C 1
ATOM 1285 O O . ASP A 1 167 ? -19.981 -15.423 19.891 1.00 86.12 167 ASP A O 1
ATOM 1289 N N . ASP A 1 168 ? -19.274 -17.527 20.192 1.00 87.25 168 ASP A N 1
ATOM 1290 C CA . ASP A 1 168 ? -20.149 -17.876 21.317 1.00 87.25 168 ASP A CA 1
ATOM 1291 C C . ASP A 1 168 ? -19.505 -17.642 22.697 1.00 87.25 168 ASP A C 1
ATOM 1293 O O . ASP A 1 168 ? -20.095 -17.980 23.723 1.00 87.25 168 ASP A O 1
ATOM 1297 N N . CYS A 1 169 ? -18.309 -17.047 22.752 1.00 89.62 169 CYS A N 1
ATOM 1298 C CA . CYS A 1 169 ? -17.679 -16.660 24.012 1.00 89.62 169 CYS A CA 1
ATOM 1299 C C . CYS A 1 169 ? -18.582 -15.671 24.767 1.00 89.62 169 CYS A C 1
ATOM 1301 O O . CYS A 1 169 ? -19.028 -14.701 24.149 1.00 89.62 169 CYS A O 1
ATOM 1303 N N . PRO A 1 170 ? -18.790 -15.819 26.092 1.00 89.94 170 PRO A N 1
ATOM 1304 C CA . PRO A 1 170 ? -19.605 -14.882 26.867 1.00 89.94 170 PRO A CA 1
ATOM 1305 C C . PRO A 1 170 ? -19.175 -13.419 26.708 1.00 89.94 170 PRO A C 1
ATOM 1307 O O . PRO A 1 170 ? -20.033 -12.551 26.562 1.00 89.94 170 PRO A O 1
ATOM 1310 N N . PHE A 1 171 ? -17.867 -13.150 26.632 1.00 91.12 171 PHE A N 1
ATOM 1311 C CA . PHE A 1 171 ? -17.336 -11.811 26.361 1.00 91.12 171 PHE A CA 1
ATOM 1312 C C . PHE A 1 171 ? -17.805 -11.256 25.011 1.00 91.12 171 PHE A C 1
ATOM 1314 O O . PHE A 1 171 ? -18.214 -10.106 24.929 1.00 91.12 171 PHE A O 1
ATOM 1321 N N . ILE A 1 172 ? -17.827 -12.068 23.953 1.00 90.56 172 ILE A N 1
ATOM 1322 C CA . ILE A 1 172 ? -18.294 -11.631 22.628 1.00 90.56 172 ILE A CA 1
ATOM 1323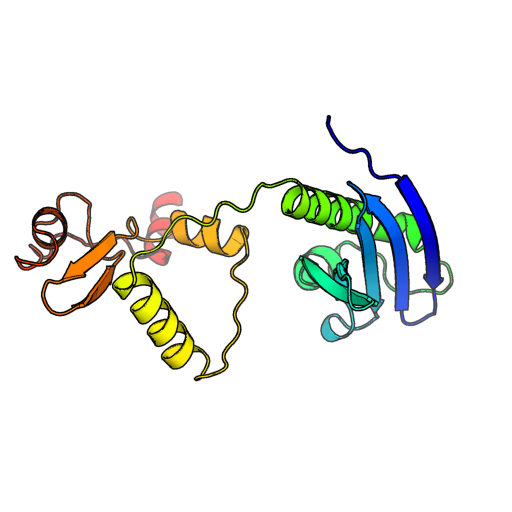 C C . ILE A 1 172 ? -19.815 -11.526 22.580 1.00 90.56 172 ILE A C 1
ATOM 1325 O O . ILE A 1 172 ? -20.346 -10.500 22.160 1.00 90.56 172 ILE A O 1
ATOM 1329 N N . ALA A 1 173 ? -20.519 -12.553 23.055 1.00 87.69 173 ALA A N 1
ATOM 1330 C CA . ALA A 1 173 ? -21.977 -12.628 23.032 1.00 87.69 173 ALA A CA 1
ATOM 1331 C C . ALA A 1 173 ? -22.646 -11.492 23.821 1.00 87.69 173 ALA A C 1
ATOM 1333 O O . ALA A 1 173 ? -23.783 -11.120 23.537 1.00 87.69 173 ALA A O 1
ATOM 1334 N N . THR A 1 174 ? -21.938 -10.938 24.806 1.00 86.56 174 T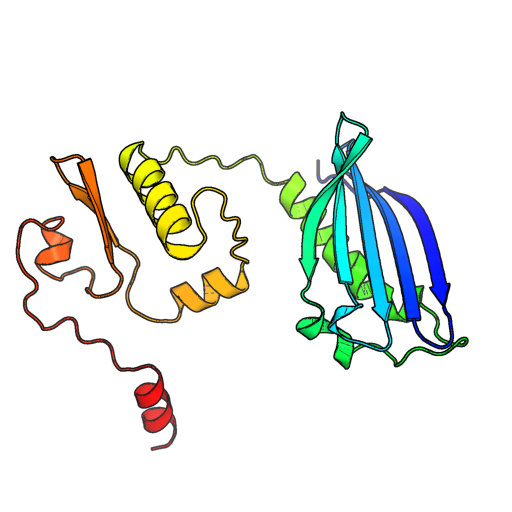HR A N 1
ATOM 1335 C CA . THR A 1 174 ? -22.415 -9.843 25.659 1.00 86.56 174 THR A CA 1
ATOM 1336 C C . THR A 1 174 ? -21.758 -8.510 25.317 1.00 86.56 174 THR A C 1
ATOM 1338 O O . THR A 1 174 ? -21.862 -7.558 26.076 1.00 86.56 174 THR A O 1
ATOM 1341 N N . THR A 1 175 ? -21.089 -8.409 24.165 1.00 86.62 175 THR A N 1
ATOM 1342 C CA . THR A 1 175 ? -20.445 -7.168 23.697 1.00 86.62 175 THR A CA 1
A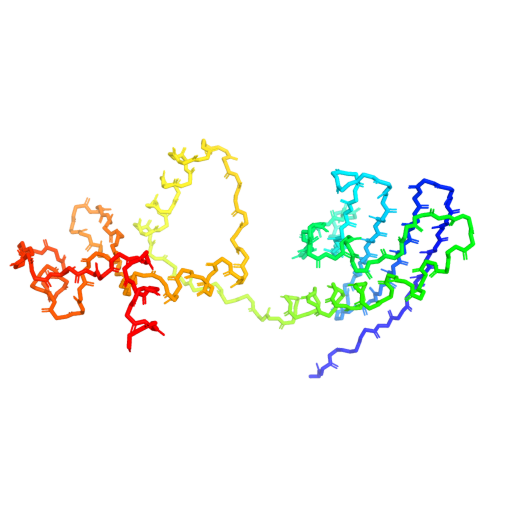TOM 1343 C C . THR A 1 175 ? -19.433 -6.595 24.703 1.00 86.62 175 THR A C 1
ATOM 1345 O O . THR A 1 175 ? -19.242 -5.389 24.806 1.00 86.62 175 THR A O 1
ATOM 1348 N N . GLY A 1 176 ? -18.758 -7.470 25.446 1.00 85.38 176 GLY A N 1
ATOM 1349 C CA . GLY A 1 176 ? -17.743 -7.131 26.439 1.00 85.38 176 GLY A CA 1
ATOM 1350 C C . GLY A 1 176 ? -18.275 -6.875 27.850 1.00 85.38 176 GLY A C 1
ATOM 1351 O O . GLY A 1 176 ? -17.490 -6.509 28.719 1.00 85.38 176 GLY A O 1
ATOM 1352 N N . GLU A 1 177 ? -19.573 -7.075 28.106 1.00 84.31 177 GLU A N 1
ATOM 1353 C CA . GLU A 1 177 ? -20.163 -6.881 29.440 1.00 84.31 177 GLU A CA 1
ATOM 1354 C C . GLU A 1 177 ? -19.815 -7.999 30.438 1.00 84.31 177 GLU A C 1
ATOM 1356 O O . GLU A 1 177 ? -19.874 -7.780 31.648 1.00 84.31 177 GLU A O 1
ATOM 1361 N N . HIS A 1 178 ? -19.458 -9.193 29.956 1.00 87.38 178 HIS A N 1
ATOM 1362 C CA . HIS A 1 178 ? -19.060 -10.333 30.788 1.00 87.38 178 HIS A CA 1
ATOM 1363 C C . HIS A 1 178 ? -17.649 -10.810 30.469 1.00 87.38 178 HIS A C 1
ATOM 1365 O O . HIS A 1 178 ? -17.204 -10.736 29.330 1.00 87.38 178 HIS A O 1
ATOM 1371 N N . ASP A 1 179 ? -16.975 -11.389 31.461 1.00 88.31 179 ASP A N 1
ATOM 1372 C CA . ASP A 1 179 ? -15.650 -11.975 31.274 1.00 88.31 179 ASP A CA 1
ATOM 1373 C C . ASP A 1 179 ? -15.666 -13.221 30.376 1.00 88.31 179 ASP A C 1
ATOM 1375 O O . ASP A 1 179 ? -16.666 -13.928 30.222 1.00 88.31 179 ASP A O 1
ATOM 1379 N N . CYS A 1 180 ? -14.500 -13.514 29.802 1.00 88.56 180 CYS A N 1
ATOM 1380 C CA . CYS A 1 180 ? -14.249 -14.753 29.079 1.00 88.56 180 CYS A CA 1
ATOM 1381 C C . CYS A 1 180 ? -14.345 -15.963 30.024 1.00 88.56 180 CYS A C 1
ATOM 1383 O O . CYS A 1 180 ? -13.808 -15.950 31.131 1.00 88.56 180 CYS A O 1
ATOM 1385 N N . ASP A 1 181 ? -14.937 -17.054 29.542 1.00 85.75 181 ASP A N 1
ATOM 1386 C CA . ASP A 1 181 ? -14.965 -18.356 30.226 1.00 85.75 181 ASP A CA 1
ATOM 1387 C C . ASP A 1 181 ? -13.591 -19.063 30.267 1.00 85.75 181 ASP A C 1
ATOM 1389 O O . ASP A 1 181 ? -13.454 -20.125 30.869 1.00 85.75 181 ASP A O 1
ATOM 1393 N N . ASN A 1 182 ? -12.560 -18.457 29.664 1.00 83.50 182 ASN A N 1
ATOM 1394 C CA . ASN A 1 182 ? -11.204 -18.981 29.474 1.00 83.50 182 ASN A CA 1
ATOM 1395 C C . ASN A 1 182 ? -11.109 -20.228 28.581 1.00 83.50 182 ASN A C 1
ATOM 1397 O O . ASN A 1 182 ? -10.049 -20.848 28.503 1.00 83.50 182 ASN A O 1
ATOM 1401 N N . GLU A 1 183 ? -12.164 -20.569 27.842 1.00 83.75 183 GLU A N 1
ATOM 1402 C CA . GLU A 1 183 ? -12.152 -21.692 26.897 1.00 83.75 183 GLU A CA 1
ATOM 1403 C C . GLU A 1 183 ? -11.803 -21.272 25.461 1.00 83.75 183 GLU A C 1
ATOM 1405 O O . GLU A 1 183 ? -11.816 -22.083 24.535 1.00 83.75 183 GLU A O 1
ATOM 1410 N N . CYS A 1 184 ? -11.446 -20.005 25.252 1.00 81.81 184 CYS A N 1
ATOM 1411 C CA . CYS A 1 184 ? -11.141 -19.431 23.939 1.00 81.81 184 CYS A CA 1
ATOM 1412 C C . CYS A 1 184 ? -9.710 -19.718 23.444 1.00 81.81 184 CYS A C 1
ATOM 1414 O O . CYS A 1 184 ? -9.080 -18.885 22.794 1.00 81.81 184 CYS A O 1
ATOM 1416 N N . VAL A 1 185 ? -9.155 -20.885 23.773 1.00 76.81 185 VAL A N 1
ATOM 1417 C CA . VAL A 1 185 ? -7.772 -21.226 23.419 1.00 76.81 185 VAL A CA 1
ATOM 1418 C C . VAL A 1 185 ? -7.690 -21.604 21.941 1.00 76.81 185 VAL A C 1
ATOM 1420 O O . VAL A 1 185 ? -8.240 -22.619 21.515 1.00 76.81 185 VAL A O 1
ATOM 1423 N N . PHE A 1 186 ? -6.946 -20.822 21.161 1.00 72.62 186 PHE A N 1
ATOM 1424 C CA . PHE A 1 186 ? -6.592 -21.183 19.790 1.00 72.62 186 PHE A CA 1
ATOM 1425 C C . PHE A 1 186 ? -5.270 -21.960 19.775 1.00 72.62 186 PHE A C 1
ATOM 1427 O O . PHE A 1 186 ? -4.331 -21.566 20.472 1.00 72.62 186 PHE A O 1
ATOM 1434 N N . PRO A 1 187 ? -5.159 -23.050 18.990 1.00 67.69 187 PRO A N 1
ATOM 1435 C CA . PRO A 1 187 ? -3.892 -23.749 18.837 1.00 67.69 187 PRO A CA 1
ATOM 1436 C C . PRO A 1 187 ? -2.847 -22.782 18.280 1.00 67.69 187 PRO A C 1
ATOM 1438 O O . PRO A 1 187 ? -3.111 -22.054 17.319 1.00 67.69 187 PRO A O 1
ATOM 1441 N N . HIS A 1 188 ? -1.656 -22.775 18.877 1.00 63.91 188 HIS A N 1
ATOM 1442 C CA . HIS A 1 188 ? -0.576 -21.936 18.383 1.00 63.91 188 HIS A CA 1
ATOM 1443 C C . HIS A 1 188 ? -0.242 -22.360 16.939 1.00 63.91 188 HIS A C 1
ATOM 1445 O O . HIS A 1 188 ? -0.182 -23.562 16.662 1.00 63.91 188 HIS A O 1
ATOM 1451 N N . PRO A 1 189 ? 0.015 -21.431 15.998 1.00 58.66 189 PRO A N 1
ATOM 1452 C CA . PRO A 1 189 ? 0.309 -21.783 14.603 1.00 58.66 189 PRO A CA 1
ATOM 1453 C C . PRO A 1 189 ? 1.453 -22.804 14.437 1.00 58.66 189 PRO A C 1
ATOM 1455 O O . PRO A 1 189 ? 1.441 -23.621 13.515 1.00 58.66 189 PRO A O 1
ATOM 1458 N N . ALA A 1 190 ? 2.413 -22.816 15.368 1.00 59.66 190 ALA A N 1
ATOM 1459 C CA . ALA A 1 190 ? 3.493 -23.807 15.405 1.00 59.66 190 ALA A CA 1
ATOM 1460 C C . ALA A 1 190 ? 3.020 -25.242 15.741 1.00 59.66 190 ALA A C 1
ATOM 1462 O O . ALA A 1 190 ? 3.624 -26.205 15.266 1.00 59.66 190 ALA A O 1
ATOM 1463 N N . ASP A 1 191 ? 1.925 -25.399 16.488 1.00 62.50 191 ASP A N 1
ATOM 1464 C CA . ASP A 1 191 ? 1.410 -26.696 16.953 1.00 62.50 191 ASP A CA 1
ATOM 1465 C C . ASP A 1 191 ? 0.536 -27.386 15.893 1.00 62.50 191 ASP A C 1
ATOM 1467 O O . ASP A 1 191 ? 0.448 -28.615 15.830 1.00 62.50 191 ASP A O 1
ATOM 1471 N N . VAL A 1 192 ? -0.074 -26.602 14.997 1.00 57.47 192 VAL A N 1
ATOM 1472 C CA . VAL A 1 192 ? -0.878 -27.107 13.868 1.00 57.47 192 VAL A CA 1
ATOM 1473 C C . VAL A 1 192 ? 0.001 -27.870 12.861 1.00 57.47 192 VAL A C 1
ATOM 1475 O O . VAL A 1 192 ? -0.424 -28.873 12.288 1.00 57.47 192 VAL A O 1
ATOM 1478 N N . SER A 1 193 ? 1.268 -27.469 12.714 1.00 49.97 193 SER A N 1
ATOM 1479 C CA . SER A 1 193 ? 2.233 -28.095 11.794 1.00 49.97 193 SER A CA 1
ATOM 1480 C C . SER A 1 193 ? 2.745 -29.467 12.260 1.00 49.97 193 SER A C 1
ATOM 1482 O O . SER A 1 193 ? 3.244 -30.244 11.445 1.00 49.97 193 SER A O 1
ATOM 1484 N N . GLN A 1 194 ? 2.627 -29.793 13.554 1.00 46.09 194 GLN A N 1
ATOM 1485 C CA . GLN A 1 194 ? 3.028 -31.101 14.087 1.00 46.09 194 GLN A CA 1
ATOM 1486 C C . GLN A 1 194 ? 1.940 -32.168 13.915 1.00 46.09 194 GLN A C 1
ATOM 1488 O O . GLN A 1 194 ? 2.265 -33.334 13.696 1.00 46.09 194 GLN A O 1
ATOM 1493 N N . LYS A 1 195 ? 0.657 -31.785 13.931 1.00 44.41 195 LYS A N 1
ATOM 1494 C CA . LYS A 1 195 ? -0.463 -32.723 13.734 1.00 44.41 195 LYS A CA 1
ATOM 1495 C C . LYS A 1 195 ? -0.664 -33.168 12.283 1.00 44.41 195 LYS A C 1
ATOM 1497 O O . LYS A 1 195 ? -1.275 -34.200 12.062 1.00 44.41 195 LYS A O 1
ATOM 1502 N N . ALA A 1 196 ? -0.125 -32.444 11.302 1.00 46.25 196 ALA A N 1
ATOM 1503 C CA . ALA A 1 196 ? -0.166 -32.850 9.892 1.00 46.25 196 ALA A CA 1
ATOM 1504 C C . ALA A 1 196 ? 0.925 -33.878 9.507 1.00 46.25 196 ALA A C 1
ATOM 1506 O O . ALA A 1 196 ? 1.018 -34.267 8.344 1.00 46.25 196 ALA A O 1
ATOM 1507 N N . LYS A 1 197 ? 1.777 -34.292 10.459 1.00 45.19 197 LYS A N 1
ATOM 1508 C CA . LYS A 1 197 ? 2.874 -35.259 10.261 1.00 45.19 197 LYS A CA 1
ATOM 1509 C C . LYS A 1 197 ? 2.736 -36.539 11.104 1.00 45.19 197 LYS A C 1
ATOM 1511 O O . LYS A 1 197 ? 3.704 -37.295 11.178 1.00 45.19 197 LYS A O 1
ATOM 1516 N N . GLN A 1 198 ? 1.582 -36.774 11.732 1.00 38.28 198 GLN A N 1
ATOM 1517 C CA . GLN A 1 198 ? 1.263 -38.023 12.437 1.00 38.28 198 GLN A CA 1
ATOM 1518 C C . GLN A 1 198 ? 0.116 -38.753 11.752 1.00 38.28 198 GLN A C 1
ATOM 1520 O O . GLN A 1 198 ? -0.849 -38.066 11.353 1.00 38.28 198 GLN A O 1
#

Radius of gyration: 22.79 Å; chains: 1; bounding box: 47×56×56 Å